Protein AF-A0A936CZ79-F1 (afdb_monomer_lite)

Foldseek 3Di:
DDDPQLVLLVLLLVVLQPDQKAKWKKFKDFLNDTQKIKIWIAGQVQRWIWIWMDGVVDTAAIAICSVQAGPDGDDDDDLVPQQDNDDGNLSNQCSRSVHPQAPSCASVCSNNPPPGDGHHLSPQDDKDFLDWAAAPNAIWTWIQSDVVQVRKIWTAGPPNSHTFKIAHAPDPPDDDDSDPDPHDDPVNSNVRGMMMGIDGDD

pLDDT: mean 75.37, std 16.27, range [36.34, 94.38]

Structure (mmCIF, N/CA/C/O backbone):
data_AF-A0A936CZ79-F1
#
_entry.id   AF-A0A936CZ79-F1
#
loop_
_atom_site.group_PDB
_atom_site.id
_atom_site.type_symbol
_atom_site.label_atom_id
_atom_site.label_alt_id
_atom_site.label_comp_id
_atom_site.label_asym_id
_atom_site.label_entity_id
_atom_site.label_seq_id
_atom_site.pdbx_PDB_ins_code
_atom_site.Cartn_x
_atom_site.Cartn_y
_atom_site.Cartn_z
_atom_site.occupancy
_atom_site.B_iso_or_equiv
_atom_site.auth_seq_id
_atom_site.auth_comp_id
_atom_site.auth_asym_id
_atom_site.auth_atom_id
_atom_site.pdbx_PDB_model_num
ATOM 1 N N . MET A 1 1 ? 10.733 -23.341 -9.967 1.00 46.25 1 MET A N 1
ATOM 2 C CA . MET A 1 1 ? 11.196 -22.567 -8.793 1.00 46.25 1 MET A CA 1
ATOM 3 C C . MET A 1 1 ? 10.558 -21.190 -8.867 1.00 46.25 1 MET A C 1
ATOM 5 O O . MET A 1 1 ? 10.680 -20.563 -9.909 1.00 46.25 1 MET A O 1
ATOM 9 N N . SER A 1 2 ? 9.844 -20.749 -7.829 1.00 58.78 2 SER A N 1
ATOM 10 C CA . SER A 1 2 ? 9.279 -19.389 -7.780 1.00 58.78 2 SER A CA 1
ATOM 11 C C . SER A 1 2 ? 10.417 -18.354 -7.828 1.00 58.78 2 SER A C 1
ATOM 13 O O . SER A 1 2 ? 11.443 -18.565 -7.170 1.00 58.78 2 SER A O 1
ATOM 15 N N . SER A 1 3 ? 10.305 -17.295 -8.639 1.00 85.38 3 SER A N 1
ATOM 16 C CA . SER A 1 3 ? 11.342 -16.249 -8.701 1.00 85.38 3 SER A CA 1
ATOM 17 C C . SER A 1 3 ? 11.415 -15.500 -7.362 1.00 85.38 3 SER A C 1
ATOM 19 O O . SER A 1 3 ? 10.461 -15.515 -6.585 1.00 85.38 3 SER A O 1
ATOM 21 N N . LEU A 1 4 ? 12.552 -14.866 -7.048 1.00 90.75 4 LEU A N 1
ATOM 22 C CA . LEU A 1 4 ? 12.701 -14.100 -5.800 1.00 90.75 4 LEU A CA 1
ATOM 23 C C . LEU A 1 4 ? 11.586 -13.048 -5.648 1.00 90.75 4 LEU A C 1
ATOM 25 O O . LEU A 1 4 ? 11.002 -12.957 -4.578 1.00 90.75 4 LEU A O 1
ATOM 29 N N . ALA A 1 5 ? 11.206 -12.373 -6.737 1.00 92.75 5 ALA A N 1
ATOM 30 C CA . ALA A 1 5 ? 10.106 -11.407 -6.754 1.00 92.75 5 ALA A CA 1
ATOM 31 C C . ALA A 1 5 ? 8.762 -11.997 -6.283 1.00 92.75 5 ALA A C 1
ATOM 33 O O . ALA A 1 5 ? 8.089 -11.410 -5.439 1.00 92.75 5 ALA A O 1
ATOM 34 N N . HIS A 1 6 ? 8.394 -13.188 -6.768 1.00 93.75 6 HIS A N 1
ATOM 35 C CA . HIS A 1 6 ? 7.172 -13.868 -6.329 1.00 93.75 6 HIS A CA 1
ATOM 36 C C . HIS A 1 6 ? 7.222 -14.249 -4.847 1.00 93.75 6 HIS A C 1
ATOM 38 O O . HIS A 1 6 ? 6.213 -14.130 -4.157 1.00 93.75 6 HIS A O 1
ATOM 44 N N . ARG A 1 7 ? 8.380 -14.711 -4.352 1.00 92.69 7 ARG A N 1
ATOM 45 C CA . ARG A 1 7 ? 8.542 -15.003 -2.920 1.00 92.69 7 ARG A CA 1
ATOM 46 C C . ARG A 1 7 ? 8.341 -13.745 -2.083 1.00 92.69 7 ARG A C 1
ATOM 48 O O . ARG A 1 7 ? 7.529 -13.773 -1.172 1.00 92.69 7 ARG A O 1
ATOM 55 N N . THR A 1 8 ? 8.974 -12.633 -2.453 1.00 92.88 8 THR A N 1
ATOM 56 C CA . THR A 1 8 ? 8.835 -11.373 -1.713 1.00 92.88 8 THR A CA 1
ATOM 57 C C . THR A 1 8 ? 7.380 -10.893 -1.651 1.00 92.88 8 THR A C 1
ATOM 59 O O . THR A 1 8 ? 6.900 -10.526 -0.583 1.00 92.88 8 THR A O 1
ATOM 62 N N . LEU A 1 9 ? 6.645 -10.956 -2.766 1.00 93.50 9 LEU A N 1
ATOM 63 C CA . LEU A 1 9 ? 5.224 -10.588 -2.804 1.00 93.50 9 LEU A CA 1
ATOM 64 C C . LEU A 1 9 ? 4.335 -11.539 -1.982 1.00 93.50 9 LEU A C 1
ATOM 66 O O . LEU A 1 9 ? 3.360 -11.108 -1.362 1.00 93.50 9 LEU A O 1
ATOM 70 N N . HIS A 1 10 ? 4.669 -12.829 -1.958 1.00 92.38 10 HIS A N 1
ATOM 71 C CA . HIS A 1 10 ? 3.978 -13.811 -1.127 1.00 92.38 10 HIS A CA 1
ATOM 72 C C . HIS A 1 10 ? 4.225 -13.565 0.370 1.00 92.38 10 HIS A C 1
ATOM 74 O O . HIS A 1 10 ? 3.280 -13.606 1.160 1.00 92.38 10 HIS A O 1
ATOM 80 N N . ASP A 1 11 ? 5.464 -13.264 0.756 1.00 93.00 11 ASP A N 1
ATOM 81 C CA . ASP A 1 11 ? 5.845 -13.005 2.147 1.00 93.00 11 ASP A CA 1
ATOM 82 C C . ASP A 1 11 ? 5.195 -11.716 2.674 1.00 93.00 11 ASP A C 1
ATOM 84 O O . ASP A 1 11 ? 4.635 -11.714 3.773 1.00 93.00 11 ASP A O 1
ATOM 88 N N . LEU A 1 12 ? 5.139 -10.663 1.844 1.00 92.81 12 LEU A N 1
ATOM 89 C CA . LEU A 1 12 ? 4.356 -9.446 2.101 1.00 92.81 12 LEU A CA 1
ATOM 90 C C . LEU A 1 12 ? 2.900 -9.792 2.445 1.00 92.81 12 LEU A C 1
ATOM 92 O O . LEU A 1 12 ? 2.380 -9.389 3.488 1.00 92.81 12 LEU A O 1
ATOM 96 N N . ARG A 1 13 ? 2.233 -10.574 1.588 1.00 92.19 13 ARG A N 1
ATOM 97 C CA . ARG A 1 13 ? 0.837 -10.983 1.799 1.00 92.19 13 ARG A CA 1
ATOM 98 C C . ARG A 1 13 ? 0.658 -11.760 3.094 1.00 92.19 13 ARG A C 1
ATOM 100 O O . ARG A 1 13 ? -0.256 -11.460 3.860 1.00 92.19 13 ARG A O 1
ATOM 107 N N . ALA A 1 14 ? 1.504 -12.760 3.326 1.00 91.31 14 ALA A N 1
ATOM 108 C CA . ALA A 1 14 ? 1.431 -13.591 4.519 1.00 91.31 14 ALA A CA 1
ATOM 109 C C . ALA A 1 14 ? 1.567 -12.746 5.793 1.00 91.31 14 ALA A C 1
ATOM 111 O O . ALA A 1 14 ? 0.788 -12.923 6.731 1.00 91.31 14 ALA A O 1
ATOM 112 N N . ARG A 1 15 ? 2.489 -11.775 5.797 1.00 91.94 15 ARG A N 1
ATOM 113 C CA . ARG A 1 15 ? 2.693 -10.871 6.929 1.00 91.94 15 ARG A CA 1
ATOM 114 C C . ARG A 1 15 ? 1.452 -10.041 7.229 1.00 91.94 15 ARG A C 1
ATOM 116 O O . ARG A 1 15 ? 0.964 -10.087 8.352 1.00 91.94 15 ARG A O 1
ATOM 123 N N . TYR A 1 16 ? 0.919 -9.323 6.243 1.00 92.00 16 TYR A N 1
ATOM 124 C CA . TYR A 1 16 ? -0.245 -8.454 6.454 1.00 92.00 16 TYR A CA 1
ATOM 125 C C . TYR A 1 16 ? -1.493 -9.237 6.892 1.00 92.00 16 TYR A C 1
ATOM 127 O O . TYR A 1 16 ? -2.242 -8.778 7.759 1.00 92.00 16 TYR A O 1
ATOM 135 N N . LEU A 1 17 ? -1.692 -10.450 6.363 1.00 89.69 17 LEU A N 1
ATOM 136 C CA . LEU A 1 17 ? -2.795 -11.326 6.772 1.00 89.69 17 LEU A CA 1
ATOM 137 C C . LEU A 1 17 ? -2.668 -11.824 8.219 1.00 89.69 17 LEU A C 1
ATOM 139 O O . LEU A 1 17 ? -3.689 -12.078 8.856 1.00 89.69 17 LEU A O 1
ATOM 143 N N . ALA A 1 18 ? -1.447 -11.944 8.744 1.00 91.75 18 ALA A N 1
ATOM 144 C CA . ALA A 1 18 ? -1.192 -12.402 10.108 1.00 91.75 18 ALA A CA 1
ATOM 145 C C . ALA A 1 18 ? -1.325 -11.295 11.172 1.00 91.75 18 ALA A C 1
ATOM 147 O O . ALA A 1 18 ? -1.407 -11.599 12.362 1.00 91.75 18 ALA A O 1
ATOM 148 N N . LEU A 1 19 ? -1.351 -10.019 10.775 1.00 91.62 19 LEU A N 1
ATOM 149 C CA . LEU A 1 19 ? -1.427 -8.896 11.710 1.00 91.62 19 LEU A CA 1
ATOM 150 C C . LEU A 1 19 ? -2.767 -8.857 12.453 1.00 91.62 19 LEU A C 1
ATOM 152 O O . LEU A 1 19 ? -3.827 -8.800 11.828 1.00 91.62 19 LEU A O 1
ATOM 156 N N . ALA A 1 20 ? -2.723 -8.828 13.787 1.00 92.50 20 ALA A N 1
ATOM 157 C CA . ALA A 1 20 ? -3.908 -8.606 14.619 1.00 92.50 20 ALA A CA 1
ATOM 158 C C . ALA A 1 20 ? -4.429 -7.162 14.496 1.00 92.50 20 ALA A C 1
ATOM 160 O O . ALA A 1 20 ? -5.639 -6.932 14.478 1.00 92.50 20 ALA A O 1
ATOM 161 N N . SER A 1 21 ? -3.508 -6.212 14.355 1.00 92.25 21 SER A N 1
ATOM 162 C CA . SER A 1 21 ? -3.763 -4.805 14.078 1.00 92.25 21 SER A CA 1
ATOM 163 C C . SER A 1 21 ? -2.682 -4.249 13.153 1.00 92.25 21 SER A C 1
ATOM 165 O O . SER A 1 21 ? -1.582 -4.799 13.069 1.00 92.25 21 SER A O 1
ATOM 167 N N . TYR A 1 22 ? -2.996 -3.169 12.450 1.00 90.69 22 TYR A N 1
ATOM 168 C CA . TYR A 1 22 ? -2.072 -2.467 11.568 1.00 90.69 22 TYR A CA 1
ATOM 169 C C . TYR A 1 22 ? -2.250 -0.969 11.728 1.00 90.69 22 TYR A C 1
ATOM 171 O O . TYR A 1 22 ? -3.370 -0.498 11.912 1.00 90.69 22 TYR A O 1
ATOM 179 N N . GLU A 1 23 ? -1.147 -0.246 11.621 1.00 90.44 23 GLU A N 1
ATOM 180 C CA . GLU A 1 23 ? -1.151 1.201 11.578 1.00 90.44 23 GLU A CA 1
ATOM 181 C C . GLU A 1 23 ? -0.023 1.692 10.669 1.00 90.44 23 GLU A C 1
ATOM 183 O O . GLU A 1 23 ? 1.124 1.259 10.813 1.00 90.44 23 GLU A O 1
ATOM 188 N N . ASP A 1 24 ? -0.344 2.589 9.740 1.00 87.62 24 ASP A N 1
ATOM 189 C CA . ASP A 1 24 ? 0.643 3.313 8.946 1.00 87.62 24 ASP A CA 1
ATOM 190 C C . ASP A 1 24 ? 0.282 4.780 8.775 1.00 87.62 24 ASP A C 1
ATOM 192 O O . ASP A 1 24 ? -0.877 5.185 8.860 1.00 87.62 24 ASP A O 1
ATOM 196 N N . VAL A 1 25 ? 1.310 5.575 8.505 1.00 88.56 25 VAL A N 1
ATOM 197 C CA . VAL A 1 25 ? 1.143 6.867 7.852 1.00 88.56 25 VAL A CA 1
ATOM 198 C C . VAL A 1 25 ? 1.758 6.778 6.469 1.00 88.56 25 VAL A C 1
ATOM 200 O O . VAL A 1 25 ? 2.753 6.081 6.252 1.00 88.56 25 VAL A O 1
ATOM 203 N N . GLY A 1 26 ? 1.191 7.505 5.523 1.00 87.62 26 GLY A N 1
ATOM 204 C CA . GLY A 1 26 ? 1.754 7.577 4.194 1.00 87.62 26 GLY A CA 1
ATOM 205 C C . GLY A 1 26 ? 1.559 8.922 3.538 1.00 87.62 26 GLY A C 1
ATOM 206 O O . GLY A 1 26 ? 0.780 9.762 3.984 1.00 87.62 26 GLY A O 1
ATOM 207 N N . THR A 1 27 ? 2.315 9.136 2.471 1.00 88.12 27 THR A N 1
ATOM 208 C CA . THR A 1 27 ? 2.214 10.338 1.650 1.00 88.12 27 THR A CA 1
ATOM 209 C C . THR A 1 27 ? 2.169 9.969 0.180 1.00 88.12 27 THR A C 1
ATOM 211 O O . THR A 1 27 ? 2.815 9.020 -0.269 1.00 88.12 27 THR A O 1
ATOM 214 N N . VAL A 1 28 ? 1.380 10.721 -0.578 1.00 85.50 28 VAL A N 1
ATOM 215 C CA . VAL A 1 28 ? 1.341 10.669 -2.033 1.00 85.50 28 VAL A CA 1
ATOM 216 C C . VAL A 1 28 ? 2.180 11.824 -2.552 1.00 85.50 28 VAL A C 1
ATOM 218 O O . VAL A 1 28 ? 1.937 12.989 -2.231 1.00 85.50 28 VAL A O 1
ATOM 221 N N . VAL A 1 29 ? 3.180 11.486 -3.355 1.00 85.00 29 VAL A N 1
ATOM 222 C CA . VAL A 1 29 ? 4.117 12.431 -3.954 1.00 85.00 29 VAL A CA 1
ATOM 223 C C . VAL A 1 29 ? 3.984 12.366 -5.468 1.00 85.00 29 VAL A C 1
ATOM 225 O O . VAL A 1 29 ? 4.075 11.290 -6.059 1.00 85.00 29 VAL A O 1
ATOM 228 N N . HIS A 1 30 ? 3.813 13.519 -6.102 1.00 81.88 30 HIS A N 1
ATOM 229 C CA . HIS A 1 30 ? 3.787 13.669 -7.551 1.00 81.88 30 HIS A CA 1
ATOM 230 C C . HIS A 1 30 ? 4.823 14.715 -7.964 1.00 81.88 30 HIS A C 1
ATOM 232 O O . HIS A 1 30 ? 4.855 15.811 -7.408 1.00 81.88 30 HIS A O 1
ATOM 238 N N . GLU A 1 31 ? 5.724 14.350 -8.881 1.00 76.94 31 GLU A N 1
ATOM 239 C CA . GLU A 1 31 ? 6.817 15.225 -9.342 1.00 76.94 31 GLU A CA 1
ATOM 240 C C . GLU A 1 31 ? 7.658 15.807 -8.186 1.00 76.94 31 GLU A C 1
ATOM 242 O O . GLU A 1 31 ? 8.064 16.970 -8.179 1.00 76.94 31 GLU A O 1
ATOM 247 N N . GLY A 1 32 ? 7.887 14.992 -7.153 1.00 77.19 32 GLY A N 1
ATOM 248 C CA . GLY A 1 32 ? 8.640 15.384 -5.959 1.00 77.19 32 GLY A CA 1
ATOM 249 C C . GLY A 1 32 ? 7.878 16.268 -4.965 1.00 77.19 32 GLY A C 1
ATOM 250 O O . GLY A 1 32 ? 8.432 16.584 -3.913 1.00 77.19 32 GLY A O 1
ATOM 251 N N . LYS A 1 33 ? 6.621 16.632 -5.242 1.00 82.06 33 LYS A N 1
ATOM 252 C CA . LYS A 1 33 ? 5.760 17.399 -4.333 1.00 82.06 33 LYS A CA 1
ATOM 253 C C . LYS A 1 33 ? 4.758 16.492 -3.640 1.00 82.06 33 LYS A C 1
ATOM 255 O O . LYS A 1 33 ? 4.094 15.688 -4.287 1.00 82.06 33 LYS A O 1
ATOM 260 N N . GLU A 1 34 ? 4.642 16.632 -2.327 1.00 86.19 34 GLU A N 1
ATOM 261 C CA . GLU A 1 34 ? 3.565 15.995 -1.577 1.00 86.19 34 GLU A CA 1
ATOM 262 C C . GLU A 1 34 ? 2.230 16.651 -1.934 1.00 86.19 34 GLU A C 1
ATOM 264 O O . GLU A 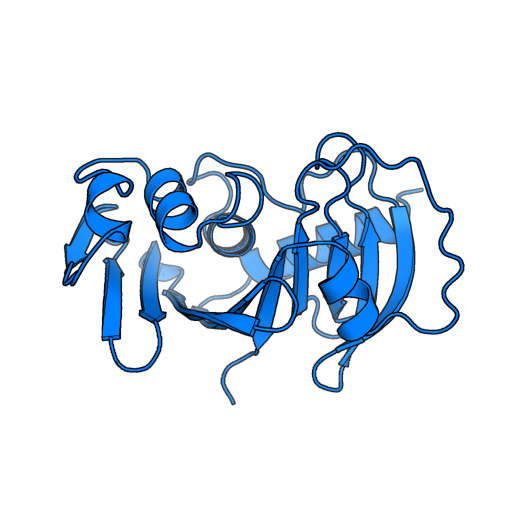1 34 ? 2.113 17.876 -1.915 1.00 86.19 34 GLU A O 1
ATOM 269 N N . ILE A 1 35 ? 1.245 15.823 -2.278 1.00 83.06 35 ILE A N 1
ATOM 270 C CA . ILE A 1 35 ? -0.112 16.263 -2.626 1.00 83.06 35 ILE A CA 1
ATOM 271 C C . ILE A 1 35 ? -1.163 15.732 -1.647 1.00 83.06 35 ILE A C 1
ATOM 273 O O . ILE A 1 35 ? -2.276 16.243 -1.606 1.00 83.06 35 ILE A O 1
ATOM 277 N N . LEU A 1 36 ? -0.821 14.707 -0.862 1.00 83.62 36 LEU A N 1
ATOM 278 C CA . LEU A 1 36 ? -1.719 14.096 0.110 1.00 83.62 36 LEU A CA 1
ATOM 279 C C . LEU A 1 36 ? -0.909 13.392 1.196 1.00 83.62 36 LEU A C 1
ATOM 281 O O 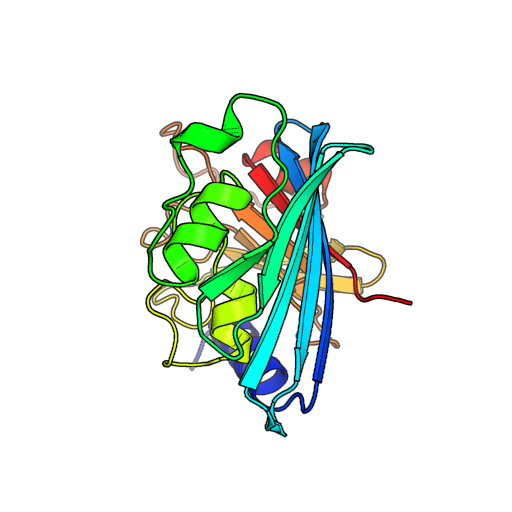. LEU A 1 36 ? 0.003 12.629 0.879 1.00 83.62 36 LEU A O 1
ATOM 285 N N . SER A 1 37 ? -1.291 13.561 2.453 1.00 87.38 37 SER A N 1
ATOM 286 C CA . SER A 1 37 ? -0.873 12.689 3.552 1.00 87.38 37 SER A CA 1
ATOM 287 C C . SER A 1 37 ? -2.065 11.844 3.991 1.00 87.38 37 SER A C 1
ATOM 289 O O . SER A 1 37 ? -3.204 12.307 3.964 1.00 87.38 37 SER A O 1
ATOM 291 N N . PHE A 1 38 ? -1.834 10.609 4.414 1.00 85.94 38 PHE A N 1
ATOM 292 C CA . PHE A 1 38 ? -2.879 9.749 4.947 1.00 85.94 38 PHE A CA 1
ATOM 293 C C . PHE A 1 38 ? -2.396 8.927 6.134 1.00 85.94 38 PHE A C 1
ATOM 295 O O . PHE A 1 38 ? -1.200 8.791 6.393 1.00 85.94 38 PHE A O 1
ATOM 302 N N . HIS A 1 39 ? -3.359 8.382 6.856 1.00 87.00 39 HIS A N 1
ATOM 303 C CA . HIS A 1 39 ? -3.172 7.501 7.991 1.00 87.00 39 HIS A CA 1
ATOM 304 C C . HIS A 1 39 ? -4.169 6.356 7.879 1.00 87.00 39 HIS A C 1
ATOM 306 O O . HIS A 1 39 ? -5.350 6.584 7.610 1.00 87.00 39 HIS A O 1
ATOM 312 N N . THR A 1 40 ? -3.674 5.135 8.051 1.00 85.69 40 THR A N 1
ATOM 313 C CA . THR A 1 40 ? -4.473 3.914 7.988 1.00 85.69 40 THR A CA 1
ATOM 314 C C . THR A 1 40 ? -4.362 3.186 9.314 1.00 85.69 40 THR A C 1
ATOM 316 O O . THR A 1 40 ? -3.259 2.869 9.747 1.00 85.69 40 THR A O 1
ATOM 319 N N . GLU A 1 41 ? -5.488 2.822 9.915 1.00 88.56 41 GLU A N 1
ATOM 320 C CA . GLU A 1 41 ? -5.537 1.903 11.053 1.00 88.56 41 GLU A CA 1
ATOM 321 C C . GLU A 1 41 ? -6.415 0.711 10.710 1.00 88.56 41 GLU A C 1
ATOM 323 O O . GLU A 1 41 ? -7.467 0.859 10.097 1.00 88.56 41 GLU A O 1
ATOM 328 N N . PHE A 1 42 ? -6.038 -0.483 11.147 1.00 87.38 42 PHE A N 1
ATOM 329 C CA . PHE A 1 42 ? -6.864 -1.669 10.996 1.00 87.38 42 PHE A CA 1
ATOM 330 C C . PHE A 1 42 ? -6.829 -2.543 12.239 1.00 87.38 42 PHE A C 1
ATOM 332 O O . PHE A 1 42 ? -5.787 -2.735 12.864 1.00 87.38 42 PHE A O 1
ATOM 339 N N . HIS A 1 43 ? -7.978 -3.129 12.563 1.00 89.62 43 HIS A N 1
ATOM 340 C CA . HIS A 1 43 ? -8.141 -4.039 13.683 1.00 89.62 43 HIS A CA 1
ATOM 341 C C . HIS A 1 43 ? -8.868 -5.312 13.233 1.00 89.62 43 HIS A C 1
ATOM 343 O O . HIS A 1 43 ? -10.054 -5.287 12.894 1.00 89.62 43 HIS A O 1
ATOM 349 N N . ARG A 1 44 ? -8.159 -6.450 13.227 1.00 88.06 44 ARG A N 1
ATOM 350 C CA . ARG A 1 44 ? -8.615 -7.690 12.575 1.00 88.06 44 ARG A CA 1
ATOM 351 C C . ARG A 1 44 ? -9.814 -8.328 13.259 1.00 88.06 44 ARG A C 1
ATOM 353 O O . ARG A 1 44 ? -10.713 -8.798 12.570 1.00 88.06 44 ARG A O 1
ATOM 360 N N . ALA A 1 45 ? -9.841 -8.324 14.591 1.00 88.44 45 ALA A N 1
ATOM 361 C CA . ALA A 1 45 ? -10.920 -8.940 15.366 1.00 88.44 45 ALA A CA 1
ATOM 362 C C . ALA A 1 45 ? -12.292 -8.307 15.078 1.00 88.44 45 ALA A C 1
ATOM 364 O O . ALA A 1 45 ? -13.298 -9.007 15.066 1.00 88.44 45 ALA A O 1
ATOM 365 N N . SER A 1 46 ? -12.319 -6.997 14.820 1.00 84.25 46 SER A N 1
ATOM 366 C CA . SER A 1 46 ? -13.531 -6.235 14.504 1.00 84.25 46 SER A CA 1
ATOM 367 C C . SER A 1 46 ? -13.696 -5.948 13.012 1.00 84.25 46 SER A C 1
ATOM 369 O O . SER A 1 46 ? -14.678 -5.321 12.638 1.00 84.25 46 SER A O 1
ATOM 371 N N . GLN A 1 47 ? -12.737 -6.359 12.172 1.00 80.06 47 GLN A N 1
ATOM 372 C CA . GLN A 1 47 ? -12.667 -6.009 10.746 1.00 80.06 47 GLN A CA 1
ATOM 373 C C . GLN A 1 47 ? -12.866 -4.505 10.486 1.00 80.06 47 GLN A C 1
ATOM 375 O O . GLN A 1 47 ? -13.499 -4.102 9.512 1.00 80.06 47 GLN A O 1
ATOM 380 N N . ARG A 1 48 ? -12.321 -3.667 11.375 1.00 80.62 48 ARG A N 1
ATOM 381 C CA . ARG A 1 48 ? -12.448 -2.211 11.290 1.00 80.62 48 ARG A CA 1
ATOM 382 C C . ARG A 1 48 ? -11.204 -1.610 10.646 1.00 80.62 48 ARG A C 1
ATOM 384 O O . ARG A 1 48 ? -10.108 -1.879 11.127 1.00 80.62 48 ARG A O 1
ATOM 391 N N . LEU A 1 49 ? -11.388 -0.807 9.605 1.00 79.81 49 LEU A N 1
ATOM 392 C CA . LEU A 1 49 ? -10.411 0.043 8.931 1.00 79.81 49 LEU A CA 1
ATOM 393 C C . LEU A 1 49 ? -10.783 1.490 9.217 1.00 79.81 49 LEU A C 1
ATOM 395 O O . LEU A 1 49 ? -11.905 1.890 8.911 1.00 79.81 49 LEU A O 1
ATOM 399 N N . THR A 1 50 ? -9.836 2.257 9.725 1.00 80.31 50 THR A N 1
ATOM 400 C CA . THR A 1 50 ? -9.899 3.712 9.730 1.00 80.31 50 THR A CA 1
ATOM 401 C C . THR A 1 50 ? -8.966 4.221 8.641 1.00 80.31 50 THR A C 1
ATOM 403 O O . THR A 1 50 ? -7.831 3.752 8.542 1.00 80.31 50 THR A O 1
ATOM 406 N N . PHE A 1 51 ? -9.421 5.166 7.825 1.00 81.25 51 PHE A N 1
ATOM 407 C CA . PHE A 1 51 ? -8.557 5.873 6.882 1.00 81.25 51 PHE A CA 1
ATOM 408 C C . PHE A 1 51 ? -8.818 7.372 6.959 1.00 81.25 51 PHE A C 1
ATOM 410 O O . PHE A 1 51 ? -9.945 7.811 6.725 1.00 81.25 51 PHE A O 1
ATOM 417 N N . SER A 1 52 ? -7.773 8.139 7.248 1.00 79.44 52 SER A N 1
ATOM 418 C CA . SER A 1 52 ? -7.822 9.598 7.321 1.00 79.44 52 SER A CA 1
ATOM 419 C C . SER A 1 52 ? -6.865 10.196 6.301 1.00 79.44 52 SER A C 1
ATOM 421 O O . SER A 1 52 ? -5.698 9.822 6.267 1.00 79.44 52 SER A O 1
ATOM 423 N N . ALA A 1 53 ? -7.332 11.142 5.487 1.00 81.38 53 ALA A N 1
ATOM 424 C CA . ALA A 1 53 ? -6.525 11.798 4.455 1.00 81.38 53 ALA A CA 1
ATOM 425 C C . ALA A 1 53 ? -6.527 13.321 4.611 1.00 81.38 53 ALA A C 1
ATOM 427 O O . ALA A 1 53 ? -7.550 13.921 4.946 1.00 81.38 53 ALA A O 1
ATOM 428 N N . ARG A 1 54 ? -5.380 13.953 4.355 1.00 79.94 54 ARG A N 1
ATOM 429 C CA . ARG A 1 54 ? -5.126 15.380 4.571 1.00 79.94 54 ARG A CA 1
ATOM 430 C C . ARG A 1 54 ? -4.369 16.000 3.399 1.00 79.94 54 ARG A C 1
ATOM 432 O O . ARG A 1 54 ? -3.446 15.397 2.864 1.00 79.94 54 ARG A O 1
ATOM 439 N N . GLU A 1 55 ? -4.725 17.234 3.059 1.00 79.12 55 GLU A N 1
ATOM 440 C CA . GLU A 1 55 ? -3.983 18.098 2.136 1.00 79.12 55 GLU A CA 1
ATOM 441 C C . GLU A 1 55 ? -3.497 19.323 2.926 1.00 79.12 55 GLU A C 1
ATOM 443 O O . GLU A 1 55 ? -4.274 20.219 3.278 1.00 79.12 55 GLU A O 1
ATOM 448 N N . GLY A 1 56 ? -2.214 19.323 3.299 1.00 76.94 56 GLY A N 1
ATOM 449 C CA . GLY A 1 56 ? -1.681 20.272 4.278 1.00 76.94 56 GLY A CA 1
ATOM 450 C C . GLY A 1 56 ? -2.440 20.193 5.611 1.00 76.94 56 GLY A C 1
ATOM 451 O O . GLY A 1 56 ? -2.612 19.120 6.195 1.00 76.94 56 GLY A O 1
ATOM 452 N N . ASP A 1 57 ? -2.947 21.331 6.089 1.00 72.62 57 ASP A N 1
ATOM 453 C CA . ASP A 1 57 ? -3.711 21.392 7.344 1.00 72.62 57 ASP A CA 1
ATOM 454 C C . ASP A 1 57 ? -5.187 20.988 7.200 1.00 72.62 57 ASP A C 1
ATOM 456 O O . ASP A 1 57 ? -5.919 20.912 8.195 1.00 72.62 57 ASP A O 1
ATOM 460 N N . ARG A 1 58 ? -5.649 20.711 5.977 1.00 67.69 58 ARG A N 1
ATOM 461 C CA . ARG A 1 58 ? -7.056 20.427 5.690 1.00 67.69 58 ARG A CA 1
ATOM 462 C C . ARG A 1 58 ? -7.316 18.928 5.754 1.00 6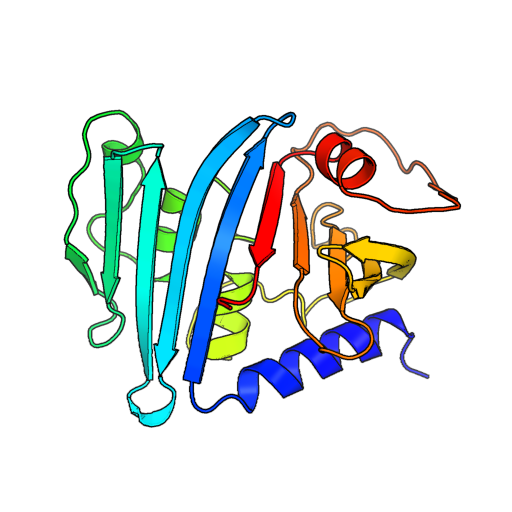7.69 58 ARG A C 1
ATOM 464 O O . ARG A 1 58 ? -6.683 18.157 5.042 1.00 67.69 58 ARG A O 1
ATOM 471 N N . MET A 1 59 ? -8.270 18.521 6.592 1.00 67.81 59 MET A N 1
ATOM 472 C CA . MET A 1 59 ? -8.817 17.163 6.539 1.00 67.81 59 MET A CA 1
ATOM 473 C C . MET A 1 59 ? -9.649 17.020 5.265 1.00 67.81 59 MET A C 1
ATOM 475 O O . MET A 1 59 ? -10.470 17.890 4.994 1.00 67.81 59 MET A O 1
ATOM 479 N N . VAL A 1 60 ? -9.428 15.947 4.509 1.00 66.25 60 VAL A N 1
ATOM 480 C CA . VAL A 1 60 ? -10.137 15.639 3.259 1.00 66.25 60 VAL A CA 1
ATOM 481 C C . VAL A 1 60 ? -11.202 14.567 3.500 1.00 66.25 60 VAL A C 1
ATOM 483 O O . VAL A 1 60 ? -12.312 14.664 2.973 1.00 66.25 60 VAL A O 1
ATOM 486 N N . CYS A 1 61 ? -10.894 13.546 4.305 1.00 67.94 61 CYS A N 1
ATOM 487 C CA . CYS A 1 61 ? -11.802 12.427 4.557 1.00 67.94 61 CYS A CA 1
ATOM 488 C C . CYS A 1 61 ? -11.428 11.659 5.825 1.00 67.94 61 CYS A C 1
ATOM 490 O O . CYS A 1 61 ? -10.239 11.468 6.066 1.00 67.94 61 CYS A O 1
ATOM 492 N N . ASP A 1 62 ? -12.444 11.149 6.531 1.00 67.50 62 ASP A N 1
ATOM 493 C CA . ASP A 1 62 ? -12.340 10.044 7.484 1.00 67.50 62 ASP A CA 1
ATOM 494 C C . ASP A 1 62 ? -13.298 8.915 7.056 1.00 67.50 62 ASP A C 1
ATOM 496 O O . ASP A 1 62 ? -14.490 9.135 6.809 1.00 67.50 62 ASP A O 1
ATOM 500 N N . LEU A 1 63 ? -12.778 7.696 6.963 1.00 68.81 63 LEU A N 1
ATOM 501 C CA . LEU A 1 63 ? -13.536 6.495 6.624 1.00 68.81 63 LEU A CA 1
ATOM 502 C C . LEU A 1 63 ? -13.468 5.489 7.772 1.00 68.81 63 LEU A C 1
ATOM 504 O O . LEU A 1 63 ? -12.384 5.263 8.301 1.00 68.81 63 LEU A O 1
ATOM 508 N N . ASP A 1 64 ? -14.598 4.853 8.101 1.00 67.88 64 ASP A N 1
ATOM 509 C CA . ASP A 1 64 ? -14.673 3.731 9.046 1.00 67.88 64 ASP A CA 1
ATOM 510 C C . ASP A 1 64 ? -15.376 2.534 8.381 1.00 67.88 64 ASP A C 1
ATOM 512 O O . ASP A 1 64 ? -16.525 2.623 7.941 1.00 67.88 64 ASP A O 1
ATOM 516 N N . SER A 1 65 ? -14.686 1.397 8.282 1.00 63.88 65 SER A N 1
ATOM 517 C CA . SER A 1 65 ? -15.219 0.208 7.610 1.00 63.88 65 SER A CA 1
ATOM 518 C C . SER A 1 65 ? -16.167 -0.645 8.444 1.00 63.88 65 SER A C 1
ATOM 520 O O . SER A 1 65 ? -16.644 -1.640 7.901 1.00 63.88 65 SER A O 1
ATOM 522 N N . ALA A 1 66 ? -16.457 -0.314 9.710 1.00 62.50 66 ALA A N 1
ATOM 523 C CA . ALA A 1 66 ? -17.416 -1.084 10.514 1.00 62.50 66 ALA A CA 1
ATOM 524 C C . ALA A 1 66 ? -18.785 -1.227 9.815 1.00 62.50 66 ALA A C 1
ATOM 526 O O . ALA A 1 66 ? -19.434 -2.258 9.958 1.00 62.50 66 ALA A O 1
ATOM 527 N N . ASP A 1 67 ? -19.148 -0.246 8.980 1.00 54.47 67 ASP A N 1
ATOM 528 C CA . ASP A 1 67 ? -20.347 -0.266 8.137 1.00 54.47 67 ASP A CA 1
ATOM 529 C C . ASP A 1 67 ? -20.044 -0.259 6.624 1.00 54.47 67 ASP A C 1
ATOM 531 O O . ASP A 1 67 ? -20.967 -0.125 5.822 1.00 54.47 67 ASP A O 1
ATOM 535 N N . LEU A 1 68 ? -18.768 -0.363 6.211 1.00 53.34 68 LEU A N 1
ATOM 536 C CA . LEU A 1 68 ? -18.309 -0.094 4.831 1.00 53.34 68 LEU A CA 1
ATOM 537 C C . LEU A 1 68 ? -18.859 1.238 4.271 1.00 53.34 68 LEU A C 1
ATOM 539 O O . LEU A 1 68 ? -19.123 1.362 3.077 1.00 53.34 68 LEU A O 1
ATOM 543 N N . ARG A 1 69 ? -19.061 2.234 5.142 1.00 52.59 69 ARG A N 1
ATOM 544 C CA . ARG A 1 69 ? -19.665 3.532 4.820 1.00 52.59 69 ARG A CA 1
ATOM 545 C C . ARG A 1 69 ? -18.710 4.659 5.187 1.00 52.59 69 ARG A C 1
ATOM 547 O O . ARG A 1 69 ? -18.022 4.607 6.200 1.00 52.59 69 ARG A O 1
ATOM 554 N N . VAL A 1 70 ? -18.690 5.709 4.376 1.00 54.00 70 VAL A N 1
ATOM 555 C CA . VAL A 1 70 ? -17.945 6.938 4.676 1.00 54.00 70 VAL A CA 1
ATOM 556 C C . VAL A 1 70 ? -18.622 7.635 5.863 1.00 54.00 70 VAL A C 1
ATOM 558 O O . VAL A 1 70 ? -19.769 8.060 5.752 1.00 54.00 70 VAL A O 1
ATOM 561 N N . THR A 1 71 ? -17.951 7.727 7.017 1.00 51.00 71 THR A N 1
ATOM 562 C CA . THR A 1 71 ? -18.567 8.210 8.270 1.00 51.00 71 THR A CA 1
ATOM 563 C C . THR A 1 71 ? -18.404 9.710 8.500 1.00 51.00 71 THR A C 1
ATOM 565 O O . THR A 1 71 ? -19.242 10.309 9.179 1.00 51.00 71 THR A O 1
ATOM 568 N N . ARG A 1 72 ? -17.378 10.360 7.926 1.00 47.44 72 ARG A N 1
ATOM 569 C CA . ARG A 1 72 ? -17.223 11.819 8.014 1.00 47.44 72 ARG A CA 1
ATOM 570 C C . ARG A 1 72 ? -16.443 12.400 6.834 1.00 47.44 72 ARG A C 1
ATOM 572 O O . ARG A 1 72 ? -15.307 12.032 6.556 1.00 47.44 72 ARG A O 1
ATOM 579 N N . ARG A 1 73 ? -17.046 13.394 6.178 1.00 53.25 73 ARG A N 1
ATOM 580 C CA . ARG A 1 73 ? -16.466 14.128 5.049 1.00 53.25 73 ARG A CA 1
ATOM 581 C C . ARG A 1 73 ? -16.466 15.620 5.358 1.00 53.25 73 ARG A C 1
ATOM 583 O O . ARG A 1 73 ? -17.511 16.189 5.662 1.00 53.25 73 ARG A O 1
ATOM 590 N N . GLN A 1 74 ? -15.312 16.266 5.259 1.00 44.88 74 GLN A N 1
ATOM 591 C CA . GLN A 1 74 ? -15.236 17.721 5.207 1.00 44.88 74 GLN A CA 1
ATOM 592 C C . GLN A 1 74 ? -14.305 18.060 4.053 1.00 44.88 74 GLN A C 1
ATOM 594 O O . GLN A 1 74 ? -13.135 17.723 4.092 1.00 44.88 74 GLN A O 1
ATOM 599 N N . VAL A 1 75 ? -14.844 18.651 2.989 1.00 46.41 75 VAL A N 1
ATOM 600 C CA . VAL A 1 75 ? -14.061 18.989 1.797 1.00 46.41 75 VAL A CA 1
ATOM 601 C C . VAL A 1 75 ? -14.276 20.463 1.506 1.00 46.41 75 VAL A C 1
ATOM 603 O O . VAL A 1 75 ? -15.410 20.895 1.305 1.00 46.41 75 VAL A O 1
ATOM 606 N N . ALA A 1 76 ? -13.191 21.226 1.476 1.00 36.34 76 ALA A N 1
ATOM 607 C CA . ALA A 1 76 ? -13.161 22.506 0.789 1.00 36.34 76 ALA A CA 1
ATOM 608 C C . ALA A 1 76 ? -12.503 22.266 -0.581 1.00 36.34 76 ALA A C 1
ATOM 610 O O . ALA A 1 76 ? -11.331 21.910 -0.629 1.00 36.34 76 ALA A O 1
ATOM 611 N N . ASP A 1 77 ? -13.280 22.447 -1.654 1.00 45.59 77 ASP A N 1
ATOM 612 C CA . ASP A 1 77 ? -12.916 22.367 -3.084 1.00 45.59 77 ASP A CA 1
ATOM 613 C C . ASP A 1 77 ? -12.660 20.988 -3.751 1.00 45.59 77 ASP A C 1
ATOM 615 O O . ASP A 1 77 ? -12.585 19.939 -3.119 1.00 45.59 77 ASP A O 1
ATOM 619 N N . ALA A 1 78 ? -12.656 21.043 -5.097 1.00 44.06 78 ALA A N 1
ATOM 620 C CA . ALA A 1 78 ? -12.383 20.083 -6.191 1.00 44.06 78 ALA A CA 1
ATOM 621 C C . ALA A 1 78 ? -12.507 18.556 -5.969 1.00 44.06 78 ALA A C 1
ATOM 623 O O . ALA A 1 78 ? -13.198 17.901 -6.754 1.00 44.06 78 ALA A O 1
ATOM 624 N N . LEU A 1 79 ? -11.905 17.982 -4.922 1.00 45.66 79 LEU A N 1
ATOM 625 C CA . LEU A 1 79 ? -12.006 16.558 -4.544 1.00 45.66 79 LEU A CA 1
ATOM 626 C C . LEU A 1 79 ? -13.452 16.126 -4.228 1.00 45.66 79 LEU A C 1
ATOM 628 O O . LEU A 1 79 ? -13.767 14.940 -4.131 1.00 45.66 79 LEU A O 1
ATOM 632 N N . THR A 1 80 ? -14.366 17.088 -4.076 1.00 44.56 80 THR A N 1
ATOM 633 C CA . THR A 1 80 ? -15.761 16.847 -3.701 1.00 44.56 80 THR A CA 1
ATOM 634 C C . THR A 1 80 ? -16.578 16.115 -4.770 1.00 44.56 80 THR A C 1
ATOM 636 O O . THR A 1 80 ? -17.497 15.374 -4.436 1.00 44.56 80 THR A O 1
ATOM 639 N N . ARG A 1 81 ? -16.274 16.303 -6.059 1.00 47.06 81 ARG A N 1
ATOM 640 C CA . ARG A 1 81 ? -17.134 15.798 -7.150 1.00 47.06 81 ARG A CA 1
ATOM 641 C C . ARG A 1 81 ? -16.796 14.383 -7.616 1.00 47.06 81 ARG A C 1
ATOM 643 O O . ARG A 1 81 ? -17.575 13.802 -8.362 1.00 47.06 81 ARG A O 1
ATOM 650 N N . SER A 1 82 ? -15.638 13.861 -7.224 1.00 51.62 82 SER A N 1
ATOM 651 C CA . SER A 1 82 ? -15.096 12.591 -7.720 1.00 51.62 82 SER A CA 1
ATOM 652 C C . SER A 1 82 ? -15.195 11.440 -6.723 1.00 51.62 82 SER A C 1
ATOM 654 O O . SER A 1 82 ? -15.089 10.291 -7.142 1.00 51.62 82 SER A O 1
ATOM 656 N N . VAL A 1 83 ? -15.396 11.722 -5.432 1.00 55.47 83 VAL A N 1
ATOM 657 C CA . VAL A 1 83 ? -15.607 10.679 -4.418 1.00 55.47 83 VAL A CA 1
ATOM 658 C C . VAL A 1 83 ? -17.106 10.370 -4.348 1.00 55.47 83 VAL A C 1
ATOM 660 O O . VAL A 1 83 ? -17.871 11.282 -4.013 1.00 55.47 83 VAL A O 1
ATOM 663 N N . PRO A 1 84 ? -17.530 9.136 -4.674 1.00 56.53 84 PRO A N 1
ATOM 664 C CA . PRO A 1 84 ? -18.927 8.727 -4.579 1.00 56.53 84 PRO A CA 1
ATOM 665 C C . PRO A 1 84 ? -19.444 8.865 -3.142 1.00 56.53 84 PRO A C 1
ATOM 667 O O . PRO A 1 84 ? -18.721 8.533 -2.203 1.00 56.53 84 PRO A O 1
ATOM 670 N N . ASP A 1 85 ? -20.685 9.332 -2.976 1.00 54.31 85 ASP A N 1
ATOM 671 C CA . ASP A 1 85 ? -21.352 9.347 -1.663 1.00 54.31 85 ASP A CA 1
ATOM 672 C C . ASP A 1 85 ? -21.643 7.913 -1.179 1.00 54.31 85 ASP A C 1
ATOM 674 O O . ASP A 1 85 ? -21.520 7.619 0.009 1.00 54.31 85 ASP A O 1
ATOM 678 N N . ASP A 1 86 ? -21.904 7.016 -2.137 1.00 52.94 86 ASP A N 1
ATOM 679 C CA . ASP A 1 86 ? -22.093 5.581 -1.955 1.00 52.94 86 ASP A CA 1
ATOM 680 C C . ASP A 1 86 ? -21.148 4.824 -2.903 1.00 52.94 86 ASP A C 1
ATOM 682 O O . ASP A 1 86 ? -21.053 5.149 -4.090 1.00 52.94 86 ASP A O 1
ATOM 686 N N . GLY A 1 87 ? -20.454 3.797 -2.414 1.00 57.69 87 GLY A N 1
ATOM 687 C CA . GLY A 1 87 ? -19.555 2.988 -3.236 1.00 57.69 87 GLY A CA 1
ATOM 688 C C . GLY A 1 87 ? -18.826 1.923 -2.428 1.00 57.69 87 GLY A C 1
ATOM 689 O O . GLY A 1 87 ? -18.782 1.981 -1.200 1.00 57.69 87 GLY A O 1
ATOM 690 N N . GLU A 1 88 ? -18.257 0.939 -3.119 1.00 65.25 88 GLU A N 1
ATOM 691 C CA . GLU A 1 88 ? -17.348 -0.014 -2.488 1.00 65.25 88 GLU A CA 1
ATOM 692 C C . GLU A 1 88 ? -16.114 0.745 -1.941 1.00 65.25 88 GLU A C 1
ATOM 694 O O . GLU A 1 88 ? -15.676 1.759 -2.495 1.00 65.25 88 GLU A O 1
ATOM 699 N N . LEU A 1 89 ? -15.589 0.304 -0.791 1.00 67.31 89 LEU A N 1
ATOM 700 C CA . LEU A 1 89 ? -14.484 0.952 -0.063 1.00 67.31 89 LEU A CA 1
ATOM 701 C C . LEU A 1 89 ? -13.259 1.224 -0.962 1.00 67.31 89 LEU A C 1
ATOM 703 O O . LEU A 1 89 ? -12.561 2.226 -0.815 1.00 67.31 89 LEU A O 1
ATOM 707 N N . ASP A 1 90 ? -13.018 0.353 -1.930 1.00 64.31 90 ASP A N 1
ATOM 708 C CA . ASP A 1 90 ? -11.979 0.501 -2.939 1.00 64.31 90 ASP A CA 1
ATOM 709 C C . ASP A 1 90 ? -12.194 1.758 -3.814 1.00 64.31 90 ASP A C 1
ATOM 711 O O . ASP A 1 90 ? -11.285 2.581 -3.958 1.00 64.31 90 ASP A O 1
ATOM 715 N N . MET A 1 91 ? -13.397 2.002 -4.332 1.00 66.94 91 MET A N 1
ATOM 716 C CA . MET A 1 91 ? -13.698 3.186 -5.145 1.00 66.94 91 MET A CA 1
ATOM 717 C C . MET A 1 91 ? -13.418 4.489 -4.397 1.00 66.94 91 MET A C 1
ATOM 719 O O . MET A 1 91 ? -12.845 5.422 -4.964 1.00 66.94 91 MET A O 1
ATOM 723 N N . VAL A 1 92 ? -13.789 4.532 -3.117 1.00 69.38 92 VAL A N 1
ATOM 724 C CA . VAL A 1 92 ? -13.573 5.698 -2.257 1.00 69.38 92 VAL A CA 1
ATOM 725 C C . VAL A 1 92 ? -12.080 5.946 -2.057 1.00 69.38 92 VAL A C 1
ATOM 727 O O . VAL A 1 92 ? -11.611 7.060 -2.277 1.00 69.38 92 VAL A O 1
ATOM 730 N N . LEU A 1 93 ? -11.308 4.909 -1.724 1.00 71.25 93 LEU A N 1
ATOM 731 C CA . LEU A 1 93 ? -9.861 5.027 -1.533 1.00 71.25 93 LEU A CA 1
ATOM 732 C C . LEU A 1 93 ? -9.140 5.486 -2.807 1.00 71.25 93 LEU A C 1
ATOM 734 O O . LEU A 1 93 ? -8.300 6.378 -2.736 1.00 71.25 93 LEU A O 1
ATOM 738 N N . ALA A 1 94 ? -9.497 4.940 -3.976 1.00 69.75 94 ALA A N 1
ATOM 739 C CA . ALA A 1 94 ? -8.912 5.363 -5.253 1.00 69.75 94 ALA A CA 1
ATOM 740 C C . ALA A 1 94 ? -9.223 6.827 -5.584 1.00 69.75 94 ALA A C 1
ATOM 742 O O . ALA A 1 94 ? -8.341 7.564 -6.030 1.00 69.75 94 ALA A O 1
ATOM 743 N N . ALA A 1 95 ? -10.463 7.260 -5.343 1.00 66.44 95 ALA A N 1
ATOM 744 C CA . ALA A 1 95 ? -10.858 8.647 -5.549 1.00 66.44 95 ALA A CA 1
ATOM 745 C C . ALA A 1 95 ? -10.114 9.604 -4.600 1.00 66.44 95 ALA A C 1
ATOM 747 O O . ALA A 1 95 ? -9.732 10.694 -5.021 1.00 66.44 95 ALA A O 1
ATOM 748 N N . LEU A 1 96 ? -9.873 9.190 -3.350 1.00 65.00 96 LEU A N 1
ATOM 749 C CA . LEU A 1 96 ? -9.175 9.992 -2.342 1.00 65.00 96 LEU A CA 1
ATOM 750 C C . LEU A 1 96 ? -7.679 10.120 -2.609 1.00 65.00 96 LEU A C 1
ATOM 752 O O . LEU A 1 96 ? -7.135 11.214 -2.495 1.00 65.00 96 LEU A O 1
ATOM 756 N N . THR A 1 97 ? -7.001 9.029 -2.968 1.00 64.81 97 THR A N 1
ATOM 757 C CA . THR A 1 97 ? -5.552 9.078 -3.198 1.00 64.81 97 THR A CA 1
ATOM 758 C C . THR A 1 97 ? -5.189 9.691 -4.548 1.00 64.81 97 THR A C 1
ATOM 760 O O . THR A 1 97 ? -4.009 9.903 -4.809 1.00 64.81 97 THR A O 1
ATOM 763 N N . GLY A 1 98 ? -6.168 9.930 -5.435 1.00 55.81 98 GLY A N 1
ATOM 764 C CA . GLY A 1 98 ? -5.939 10.410 -6.803 1.00 55.81 98 GLY A CA 1
ATOM 765 C C . GLY A 1 98 ? -5.149 9.424 -7.671 1.00 55.81 98 GLY A C 1
ATOM 766 O O . GLY A 1 98 ? -4.725 9.760 -8.775 1.00 55.81 98 GLY A O 1
ATOM 767 N N . VAL A 1 99 ? -4.945 8.199 -7.176 1.00 62.00 99 VAL A N 1
ATOM 768 C CA . VAL A 1 99 ? -4.145 7.155 -7.817 1.00 62.00 99 VAL A CA 1
ATOM 769 C C . VAL A 1 99 ? -5.083 6.151 -8.461 1.00 62.00 99 VAL A C 1
ATOM 771 O O . VAL A 1 99 ? -6.106 5.787 -7.888 1.00 62.00 99 VAL A O 1
ATOM 774 N N . THR A 1 100 ? -4.731 5.688 -9.665 1.00 55.66 100 THR A N 1
ATOM 775 C CA . THR A 1 100 ? -5.508 4.674 -10.389 1.00 55.66 100 THR A CA 1
ATOM 776 C C . THR A 1 100 ? -5.868 3.483 -9.494 1.00 55.66 100 THR A C 1
ATOM 778 O O . THR A 1 100 ? -5.086 3.108 -8.618 1.00 55.66 100 THR A O 1
ATOM 781 N N . TRP A 1 101 ? -7.003 2.844 -9.794 1.00 49.00 101 TRP A N 1
ATOM 782 C CA . TRP A 1 101 ? -7.605 1.694 -9.098 1.00 49.00 101 TRP A CA 1
ATOM 783 C C . TRP A 1 101 ? -6.663 0.531 -8.709 1.00 49.00 101 TRP A C 1
ATOM 785 O O . TRP A 1 101 ? -7.072 -0.344 -7.969 1.00 49.00 101 TRP A O 1
ATOM 795 N N . GLY A 1 102 ? -5.423 0.449 -9.198 1.00 52.97 102 GLY A N 1
ATOM 796 C CA . GLY A 1 102 ? -4.494 -0.619 -8.811 1.00 52.97 102 GLY A CA 1
ATOM 797 C C . GLY A 1 102 ? -3.774 -0.409 -7.473 1.00 52.97 102 GLY A C 1
ATOM 798 O O . GLY A 1 102 ? -3.393 -1.381 -6.832 1.00 52.97 102 GLY A O 1
ATOM 799 N N . THR A 1 103 ? -3.567 0.841 -7.056 1.00 58.59 103 THR A N 1
ATOM 800 C CA . THR A 1 103 ? -2.524 1.191 -6.067 1.00 58.59 103 THR A CA 1
ATOM 801 C C . THR A 1 103 ? -3.099 1.654 -4.740 1.00 58.59 103 THR A C 1
ATOM 803 O O . THR A 1 103 ? -2.581 1.313 -3.679 1.00 58.59 103 THR A O 1
ATOM 806 N N . ALA A 1 104 ? -4.206 2.393 -4.795 1.00 60.34 104 ALA A N 1
ATOM 807 C CA . ALA A 1 104 ? -4.896 2.909 -3.618 1.00 60.34 104 ALA A CA 1
ATOM 808 C C . ALA A 1 104 ? -5.388 1.794 -2.679 1.00 60.34 104 ALA A C 1
ATOM 810 O O . ALA A 1 104 ? -5.604 2.013 -1.491 1.00 60.34 104 ALA A O 1
ATOM 811 N N . HIS A 1 105 ? -5.561 0.580 -3.211 1.00 68.50 105 HIS A N 1
ATOM 812 C CA . HIS A 1 105 ? -6.147 -0.548 -2.489 1.00 68.50 105 HIS A CA 1
ATOM 813 C C . HIS A 1 105 ? -5.116 -1.508 -1.929 1.00 68.50 105 HIS A C 1
ATOM 815 O O . HIS A 1 105 ? -5.506 -2.431 -1.225 1.00 68.50 105 HIS A O 1
ATOM 821 N N . THR A 1 106 ? -3.825 -1.333 -2.227 1.00 78.56 106 THR A N 1
ATOM 822 C CA . THR A 1 106 ? -2.811 -2.354 -1.940 1.00 78.56 106 THR A CA 1
ATOM 823 C C . THR A 1 106 ? -2.807 -2.757 -0.469 1.00 78.56 106 THR A C 1
ATOM 825 O O . THR A 1 106 ? -2.997 -3.933 -0.158 1.00 78.56 106 THR A O 1
ATOM 828 N N . VAL A 1 107 ? -2.643 -1.7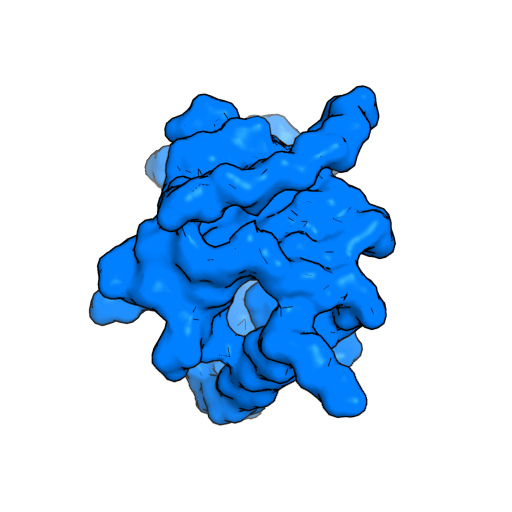94 0.441 1.00 85.06 107 VAL A N 1
ATOM 829 C CA . VAL A 1 107 ? -2.624 -2.054 1.889 1.00 85.06 107 VAL A CA 1
ATOM 830 C C . VAL A 1 107 ? -3.993 -2.536 2.391 1.00 85.06 107 VAL A C 1
ATOM 832 O O . VAL A 1 107 ? -4.047 -3.616 2.982 1.00 85.06 107 VAL A O 1
ATOM 835 N N . PRO A 1 108 ? -5.118 -1.858 2.094 1.00 79.38 108 PRO A N 1
ATOM 836 C CA . PRO A 1 108 ? -6.445 -2.353 2.463 1.00 79.38 108 PRO A CA 1
ATOM 837 C C . PRO A 1 108 ? -6.728 -3.792 1.997 1.00 79.38 108 PRO A C 1
ATOM 839 O O . PRO A 1 108 ? -7.202 -4.609 2.783 1.00 79.38 108 PRO A O 1
ATOM 842 N N . ARG A 1 109 ? -6.368 -4.163 0.762 1.00 81.81 109 ARG A N 1
ATOM 843 C CA . ARG A 1 109 ? -6.510 -5.530 0.223 1.00 81.81 109 ARG A CA 1
ATOM 844 C C . ARG A 1 109 ? -5.608 -6.538 0.922 1.00 81.81 109 ARG A C 1
ATOM 846 O O . ARG A 1 109 ? -6.029 -7.672 1.147 1.00 81.81 109 ARG A O 1
ATOM 853 N N . LEU A 1 110 ? -4.388 -6.146 1.283 1.00 86.44 110 LEU A N 1
ATOM 854 C CA . LEU A 1 110 ? -3.484 -6.983 2.074 1.00 86.44 110 LEU A CA 1
ATOM 855 C C . LEU A 1 110 ? -4.049 -7.245 3.484 1.00 86.44 110 LEU A C 1
ATOM 857 O O . LEU A 1 110 ? -3.890 -8.345 4.011 1.00 86.44 110 LEU A O 1
ATOM 861 N N . LEU A 1 111 ? -4.759 -6.276 4.072 1.00 85.19 111 LEU A N 1
ATOM 862 C CA . LEU A 1 111 ? -5.361 -6.381 5.406 1.00 85.19 111 LEU A CA 1
ATOM 863 C C . LEU A 1 111 ? -6.684 -7.170 5.402 1.00 85.19 111 LEU A C 1
ATOM 865 O O . LEU A 1 111 ? -6.851 -8.095 6.202 1.00 85.19 111 LEU A O 1
ATOM 869 N N . PHE A 1 112 ? -7.596 -6.867 4.474 1.00 77.81 112 PHE A N 1
ATOM 870 C CA . PHE A 1 112 ? -8.939 -7.468 4.380 1.00 77.81 112 PHE A CA 1
ATOM 871 C C . PHE A 1 112 ? -9.018 -8.725 3.506 1.00 77.81 112 PHE A C 1
ATOM 873 O O . PHE A 1 112 ? -10.061 -9.380 3.435 1.00 77.81 112 PHE A O 1
ATOM 880 N N . GLY A 1 113 ? -7.932 -9.097 2.826 1.00 72.25 113 GLY A N 1
ATOM 881 C CA . GLY A 1 113 ? -7.934 -10.222 1.900 1.00 72.25 113 GLY A CA 1
ATOM 882 C C . GLY A 1 113 ? -8.975 -10.036 0.793 1.00 72.25 113 GLY A C 1
ATOM 883 O O . GLY A 1 113 ? -9.123 -8.943 0.249 1.00 72.25 113 GLY A O 1
ATOM 884 N N . ARG A 1 114 ? -9.709 -11.110 0.459 1.00 64.94 114 ARG A N 1
ATOM 885 C CA . ARG A 1 114 ? -10.677 -11.158 -0.658 1.00 64.94 114 ARG A CA 1
ATOM 886 C C . ARG A 1 114 ? -11.963 -10.345 -0.452 1.00 64.94 114 ARG A C 1
ATOM 888 O O . ARG A 1 114 ? -12.746 -10.267 -1.388 1.00 64.94 114 ARG A O 1
ATOM 895 N N . ALA A 1 115 ? -12.175 -9.760 0.728 1.00 64.50 115 ALA A N 1
ATOM 896 C CA . ALA A 1 115 ? -13.404 -9.029 1.043 1.00 64.50 115 ALA A CA 1
ATOM 897 C C . ALA A 1 115 ? -13.542 -7.696 0.287 1.00 64.50 115 ALA A C 1
ATOM 899 O O . ALA A 1 115 ? -14.658 -7.244 0.069 1.00 64.50 115 ALA A O 1
ATOM 900 N N . LEU A 1 116 ? -12.430 -7.087 -0.136 1.00 65.88 116 LEU A N 1
ATOM 901 C CA . LEU A 1 116 ? -12.444 -5.888 -0.979 1.00 65.88 116 LEU A CA 1
ATOM 902 C C . LEU A 1 116 ? -12.284 -6.280 -2.449 1.00 65.88 116 LEU A C 1
ATOM 904 O O . LEU A 1 116 ? -11.455 -7.135 -2.765 1.00 65.88 116 LEU A O 1
ATOM 908 N N . VAL A 1 117 ? -13.041 -5.670 -3.352 1.00 64.31 117 VAL A N 1
ATOM 909 C CA . VAL A 1 117 ? -12.780 -5.772 -4.794 1.00 64.31 117 VAL A CA 1
ATOM 910 C C . VAL A 1 117 ? -11.565 -4.882 -5.111 1.00 64.31 117 VAL A C 1
ATOM 912 O O . VAL A 1 117 ? -11.261 -3.956 -4.367 1.00 64.31 117 VAL A O 1
ATOM 915 N N . GLY A 1 118 ? -10.749 -5.259 -6.100 1.00 65.56 118 GLY A N 1
ATOM 916 C CA . GLY A 1 118 ? -9.547 -4.501 -6.479 1.00 65.56 118 GLY A CA 1
ATOM 917 C C . GLY A 1 118 ? -8.252 -5.313 -6.524 1.00 65.56 118 GLY A C 1
ATOM 918 O O . GLY A 1 118 ? -8.169 -6.470 -6.085 1.00 65.56 118 GLY A O 1
ATOM 919 N N . ASN A 1 119 ? -7.214 -4.696 -7.083 1.00 72.56 119 ASN A N 1
ATOM 920 C CA . ASN A 1 119 ? -5.923 -5.346 -7.280 1.00 72.56 119 ASN A CA 1
ATOM 921 C C . ASN A 1 119 ? -5.115 -5.369 -5.972 1.00 72.56 119 ASN A C 1
ATOM 923 O O . ASN A 1 119 ? -5.119 -4.420 -5.194 1.00 72.56 119 ASN A O 1
ATOM 927 N N . CYS A 1 120 ? -4.405 -6.468 -5.726 1.00 82.94 120 CYS A N 1
ATOM 928 C CA . CYS A 1 120 ? -3.426 -6.585 -4.650 1.00 82.94 120 CYS A CA 1
ATOM 929 C C . CYS A 1 120 ? -2.069 -6.879 -5.279 1.00 82.94 120 CYS A C 1
ATOM 931 O O . CYS A 1 120 ? -1.982 -7.767 -6.123 1.00 82.94 120 CYS A O 1
ATOM 933 N N . VAL A 1 121 ? -1.009 -6.166 -4.887 1.00 86.88 121 VAL A N 1
ATOM 934 C CA . VAL A 1 121 ? 0.332 -6.346 -5.488 1.00 86.88 121 VAL A CA 1
ATOM 935 C C . VAL A 1 121 ? 0.826 -7.792 -5.389 1.00 86.88 121 VAL A C 1
ATOM 937 O O . VAL A 1 121 ? 1.564 -8.261 -6.249 1.00 86.88 121 VAL A O 1
ATOM 940 N N . ALA A 1 122 ? 0.347 -8.533 -4.386 1.00 86.69 122 ALA A N 1
ATOM 941 C CA . ALA A 1 122 ? 0.633 -9.950 -4.210 1.00 86.69 122 ALA A CA 1
ATOM 942 C C . ALA A 1 122 ? -0.012 -10.877 -5.260 1.00 86.69 122 ALA A C 1
ATOM 944 O O . ALA A 1 122 ? 0.328 -12.057 -5.311 1.00 86.69 122 ALA A O 1
ATOM 945 N N . ASP A 1 123 ? -0.928 -10.366 -6.083 1.00 87.62 123 ASP A N 1
ATOM 946 C CA . ASP A 1 123 ? -1.587 -11.094 -7.170 1.00 87.62 123 ASP A CA 1
ATOM 947 C C . ASP A 1 123 ? -0.914 -10.829 -8.542 1.00 87.62 123 ASP A C 1
ATOM 949 O O . ASP A 1 123 ? -1.428 -11.249 -9.583 1.00 87.62 123 ASP A O 1
ATOM 953 N N . ALA A 1 124 ? 0.238 -10.140 -8.579 1.00 89.44 124 ALA A N 1
ATOM 954 C CA . ALA A 1 124 ? 1.011 -9.938 -9.805 1.00 89.44 124 ALA A CA 1
ATOM 955 C C . ALA A 1 124 ? 1.456 -11.276 -10.425 1.00 89.44 124 ALA A C 1
ATOM 957 O O . ALA A 1 124 ? 2.059 -12.119 -9.762 1.00 89.44 124 ALA A O 1
ATOM 958 N N . LYS A 1 125 ? 1.165 -11.465 -11.720 1.00 88.94 125 LYS A N 1
ATOM 959 C CA . LYS A 1 125 ? 1.372 -12.746 -12.424 1.00 88.94 125 LYS A CA 1
ATOM 960 C C . LYS A 1 125 ? 2.788 -12.954 -12.950 1.00 88.94 125 LYS A C 1
ATOM 962 O O . LYS A 1 125 ? 3.225 -14.092 -13.086 1.00 88.94 125 LYS A O 1
ATOM 967 N N . ALA A 1 126 ? 3.469 -11.870 -13.311 1.00 89.62 126 ALA A N 1
ATOM 968 C CA . ALA A 1 126 ? 4.808 -11.911 -13.892 1.00 89.62 126 ALA A CA 1
ATOM 969 C C . ALA A 1 126 ? 5.748 -10.858 -13.269 1.00 89.62 126 ALA A C 1
ATOM 971 O O . ALA A 1 126 ? 6.359 -10.082 -14.003 1.00 89.62 126 ALA A O 1
ATOM 972 N N . PRO A 1 127 ? 5.869 -10.803 -11.928 1.00 92.62 127 PRO A N 1
ATOM 973 C CA . PRO A 1 127 ? 6.744 -9.856 -11.263 1.00 92.62 127 PRO A CA 1
ATOM 974 C C . PRO A 1 127 ? 8.219 -10.166 -11.538 1.00 92.62 127 PRO A C 1
ATOM 976 O O . PRO A 1 127 ? 8.649 -11.330 -11.556 1.00 92.62 127 PRO A O 1
ATOM 979 N N . SER A 1 128 ? 9.015 -9.111 -11.683 1.00 92.12 128 SER A N 1
ATOM 980 C CA . SER A 1 128 ? 10.459 -9.191 -11.878 1.00 92.12 128 SER A CA 1
ATOM 981 C C . SER A 1 128 ? 11.202 -8.387 -10.812 1.00 92.12 128 SER A C 1
ATOM 983 O O . SER A 1 128 ? 10.731 -7.358 -10.333 1.00 92.12 128 SER A O 1
ATOM 985 N N . LEU A 1 129 ? 12.355 -8.895 -10.377 1.00 91.88 129 LEU A N 1
ATOM 986 C CA . LEU A 1 129 ? 13.195 -8.187 -9.417 1.00 91.88 129 LEU A CA 1
ATOM 987 C C . LEU A 1 129 ? 14.106 -7.237 -10.189 1.00 91.88 129 LEU A C 1
ATOM 989 O O . LEU A 1 129 ? 14.943 -7.697 -10.963 1.00 91.88 129 LEU A O 1
ATOM 993 N N . LEU A 1 130 ? 13.969 -5.940 -9.936 1.00 90.12 130 LEU A N 1
ATOM 994 C CA . LEU A 1 130 ? 14.830 -4.916 -10.523 1.00 90.12 130 LEU A CA 1
ATOM 995 C C . LEU A 1 130 ? 16.145 -4.780 -9.756 1.00 90.12 130 LEU A C 1
ATOM 997 O O . LEU A 1 130 ? 17.186 -4.500 -10.342 1.00 90.12 130 LEU A O 1
ATOM 1001 N N . GLY A 1 131 ? 16.112 -5.005 -8.441 1.00 90.50 131 GLY A N 1
ATOM 1002 C CA . GLY A 1 131 ? 17.304 -4.944 -7.606 1.00 90.50 131 GLY A CA 1
ATOM 1003 C C . GLY A 1 131 ? 16.986 -4.704 -6.139 1.00 90.50 131 GLY A C 1
ATOM 1004 O O . GLY A 1 131 ? 15.974 -5.177 -5.612 1.00 90.50 131 GLY A O 1
ATOM 1005 N N . ARG A 1 132 ? 17.884 -3.973 -5.476 1.00 91.75 132 ARG A N 1
ATOM 1006 C CA . ARG A 1 132 ? 17.740 -3.544 -4.085 1.00 91.75 132 ARG A CA 1
ATOM 1007 C C . ARG A 1 132 ? 17.900 -2.031 -3.961 1.00 91.75 132 ARG A C 1
ATOM 1009 O O . ARG A 1 132 ? 18.574 -1.408 -4.781 1.00 91.75 132 ARG A O 1
ATOM 1016 N N . GLY A 1 133 ? 17.282 -1.463 -2.935 1.00 90.38 133 GLY A N 1
ATOM 1017 C CA . GLY A 1 133 ? 17.370 -0.045 -2.591 1.00 90.38 133 GLY A CA 1
ATOM 1018 C C . GLY A 1 133 ? 17.214 0.169 -1.090 1.00 90.38 133 GLY A C 1
ATOM 1019 O O . GLY A 1 133 ? 16.778 -0.740 -0.388 1.00 90.38 133 GLY A O 1
ATOM 1020 N N . LEU A 1 134 ? 17.577 1.351 -0.596 1.00 90.44 134 LEU A N 1
ATOM 1021 C CA . LEU A 1 134 ? 17.423 1.719 0.814 1.00 90.44 134 LEU A CA 1
ATOM 1022 C C . LEU A 1 134 ? 16.278 2.731 0.943 1.00 90.44 134 LEU A C 1
ATOM 1024 O O . LEU A 1 134 ? 16.367 3.822 0.384 1.00 90.44 134 LEU A O 1
ATOM 1028 N N . PHE A 1 135 ? 15.222 2.382 1.681 1.00 88.81 135 PHE A N 1
ATOM 1029 C CA . PHE A 1 135 ? 14.042 3.232 1.879 1.00 88.81 135 PHE A CA 1
ATOM 1030 C C . PHE A 1 135 ? 13.706 3.308 3.365 1.00 88.81 135 PHE A C 1
ATOM 1032 O O . PHE A 1 135 ? 13.586 2.281 4.026 1.00 88.81 135 PHE A O 1
ATOM 1039 N N . ASP A 1 136 ? 13.593 4.528 3.895 1.00 84.44 136 ASP A N 1
ATOM 1040 C CA . ASP A 1 136 ? 13.374 4.800 5.326 1.00 84.44 136 ASP A CA 1
ATOM 1041 C C . ASP A 1 136 ? 14.345 4.044 6.252 1.00 84.44 136 ASP A C 1
ATOM 1043 O O . ASP A 1 136 ? 13.973 3.552 7.314 1.00 84.44 136 ASP A O 1
ATOM 1047 N N . GLY A 1 137 ? 15.607 3.929 5.824 1.00 87.62 137 GLY A N 1
ATOM 1048 C CA . GLY A 1 137 ? 16.657 3.234 6.573 1.00 87.62 137 GLY A CA 1
ATOM 1049 C C . GLY A 1 137 ? 16.613 1.706 6.488 1.00 87.62 137 GLY A C 1
ATOM 1050 O O . GLY A 1 137 ? 17.460 1.058 7.095 1.00 87.62 137 GLY A O 1
ATOM 1051 N N . GLU A 1 138 ? 15.690 1.123 5.721 1.00 91.00 138 GLU A N 1
ATOM 1052 C CA . GLU A 1 138 ? 15.590 -0.323 5.523 1.00 91.00 138 GLU A CA 1
ATOM 1053 C C . GLU A 1 138 ? 16.006 -0.747 4.108 1.00 91.00 138 GLU A C 1
ATOM 1055 O O . GLU A 1 138 ? 15.606 -0.142 3.107 1.00 91.00 138 GLU A O 1
ATOM 1060 N N . GLU A 1 139 ? 16.793 -1.824 4.011 1.00 93.69 139 GLU A N 1
ATOM 1061 C CA . GLU A 1 139 ? 17.074 -2.471 2.728 1.00 93.69 139 GLU A CA 1
ATOM 1062 C C . GLU A 1 139 ? 15.789 -3.098 2.175 1.00 93.69 139 GLU A C 1
ATOM 1064 O O . GLU A 1 139 ? 15.098 -3.858 2.851 1.00 93.69 139 GLU A O 1
ATOM 1069 N N . CYS A 1 140 ? 15.476 -2.803 0.919 1.00 94.19 140 CYS A N 1
ATOM 1070 C CA . CYS A 1 140 ? 14.279 -3.277 0.246 1.00 94.19 140 CYS A CA 1
ATOM 1071 C C . CYS A 1 140 ? 14.612 -4.001 -1.057 1.00 94.19 140 CYS A C 1
ATOM 1073 O O . CYS A 1 140 ? 15.507 -3.605 -1.806 1.00 94.19 140 CYS A O 1
ATOM 1075 N N . HIS A 1 141 ? 13.813 -5.012 -1.382 1.00 94.38 141 HIS A N 1
ATOM 1076 C CA . HIS A 1 141 ? 13.680 -5.529 -2.737 1.00 94.38 141 HIS A CA 1
ATOM 1077 C C . HIS A 1 141 ? 12.822 -4.581 -3.572 1.00 94.38 141 HIS A C 1
ATOM 1079 O O . HIS A 1 141 ? 11.721 -4.220 -3.159 1.00 94.38 141 HIS A O 1
ATOM 1085 N N . VAL A 1 142 ? 13.307 -4.219 -4.761 1.00 92.94 142 VAL A N 1
ATOM 1086 C CA . VAL A 1 142 ? 12.547 -3.413 -5.722 1.00 92.94 142 VAL A CA 1
ATOM 1087 C C . VAL A 1 142 ? 12.009 -4.327 -6.811 1.00 92.94 142 VAL A C 1
ATOM 1089 O O . VAL A 1 142 ? 12.778 -4.958 -7.541 1.00 92.94 142 VAL A O 1
ATOM 1092 N N . VAL A 1 143 ? 10.687 -4.427 -6.888 1.00 92.31 143 VAL A N 1
ATOM 1093 C CA . VAL A 1 143 ? 9.971 -5.370 -7.746 1.00 92.31 143 VAL A CA 1
ATOM 1094 C C . VAL A 1 143 ? 9.104 -4.603 -8.734 1.00 92.31 143 VAL A C 1
ATOM 1096 O O . VAL A 1 143 ? 8.258 -3.808 -8.334 1.00 92.31 143 VAL A O 1
ATOM 1099 N N . ASP A 1 144 ? 9.302 -4.875 -10.017 1.00 90.94 144 ASP A N 1
ATOM 1100 C CA . ASP A 1 144 ? 8.359 -4.522 -11.074 1.00 90.94 144 ASP A CA 1
ATOM 1101 C C . ASP A 1 144 ? 7.230 -5.557 -11.076 1.00 90.94 144 ASP A C 1
ATOM 1103 O O . ASP A 1 144 ? 7.482 -6.766 -11.107 1.00 90.94 144 ASP A O 1
ATOM 1107 N N . LEU A 1 145 ? 5.985 -5.089 -11.005 1.00 89.31 145 LEU A N 1
ATOM 1108 C CA . LEU A 1 145 ? 4.792 -5.936 -10.979 1.00 89.31 145 LEU A CA 1
ATOM 1109 C C . LEU A 1 145 ? 4.401 -6.461 -12.374 1.00 89.31 145 LEU A C 1
ATOM 1111 O O . LEU A 1 145 ? 3.582 -7.379 -12.484 1.00 89.31 145 LEU A O 1
ATOM 1115 N N . GLY A 1 146 ? 5.007 -5.922 -13.433 1.00 86.50 146 GLY A N 1
ATOM 1116 C CA . GLY A 1 146 ? 4.853 -6.361 -14.813 1.00 86.50 146 GLY A CA 1
ATOM 1117 C C . GLY A 1 146 ? 3.795 -5.584 -15.615 1.00 86.50 146 GLY A C 1
ATOM 1118 O O . GLY A 1 146 ? 3.181 -4.627 -15.134 1.00 86.50 146 GLY A O 1
ATOM 1119 N N . PRO A 1 147 ? 3.549 -5.993 -16.874 1.00 81.12 147 PRO A N 1
ATOM 1120 C CA . PRO A 1 147 ? 2.733 -5.232 -17.826 1.00 81.12 147 PRO A CA 1
ATOM 1121 C C . PRO A 1 147 ? 1.250 -5.136 -17.436 1.00 81.12 147 PRO A C 1
ATOM 1123 O O . PRO A 1 147 ? 0.635 -4.094 -17.660 1.00 81.12 147 PRO A O 1
ATOM 1126 N N . ASP A 1 148 ? 0.692 -6.164 -16.781 1.00 80.94 148 ASP A N 1
ATOM 1127 C CA . ASP A 1 148 ? -0.685 -6.152 -16.243 1.00 80.94 148 ASP A CA 1
ATOM 1128 C C . ASP A 1 148 ? -0.891 -5.034 -15.199 1.00 80.94 148 ASP A C 1
ATOM 1130 O O . ASP A 1 148 ? -2.016 -4.614 -14.930 1.00 80.94 148 ASP A O 1
ATOM 1134 N N . TRP A 1 149 ? 0.210 -4.527 -14.641 1.00 80.81 149 TRP A N 1
ATOM 1135 C CA . TRP A 1 149 ? 0.264 -3.465 -13.645 1.00 80.81 149 TRP A CA 1
ATOM 1136 C C . TRP A 1 149 ? 0.762 -2.139 -14.218 1.00 80.81 149 TRP A C 1
ATOM 1138 O O . TRP A 1 149 ? 1.165 -1.263 -13.463 1.00 80.81 149 TRP A O 1
ATOM 1148 N N . ARG A 1 150 ? 0.752 -1.977 -15.550 1.00 77.25 150 ARG A N 1
ATOM 1149 C CA . ARG A 1 150 ? 1.210 -0.756 -16.240 1.00 77.25 150 ARG A CA 1
ATOM 1150 C C . ARG A 1 150 ? 2.623 -0.323 -15.820 1.00 77.25 150 ARG A C 1
ATOM 1152 O O . ARG A 1 150 ? 2.898 0.868 -15.748 1.00 77.25 150 ARG A O 1
ATOM 1159 N N . GLY A 1 151 ? 3.497 -1.283 -15.511 1.00 73.19 151 GLY A N 1
ATOM 1160 C CA . GLY A 1 151 ? 4.862 -0.999 -15.060 1.00 73.19 151 GLY A CA 1
ATOM 1161 C C . GLY A 1 151 ? 4.952 -0.423 -13.644 1.00 73.19 151 GLY A C 1
ATOM 1162 O O . GLY A 1 151 ? 5.932 0.238 -13.322 1.00 73.19 151 GLY A O 1
ATOM 1163 N N . SER A 1 152 ? 3.942 -0.627 -12.788 1.00 86.00 152 SER A N 1
ATOM 1164 C CA . SER A 1 152 ? 4.038 -0.260 -11.373 1.00 86.00 152 SER A CA 1
ATOM 1165 C C . SER A 1 152 ? 5.183 -0.987 -10.673 1.00 86.00 152 SER A C 1
ATOM 1167 O O . SER A 1 152 ? 5.391 -2.189 -10.848 1.00 86.00 152 SER A O 1
ATOM 1169 N N . I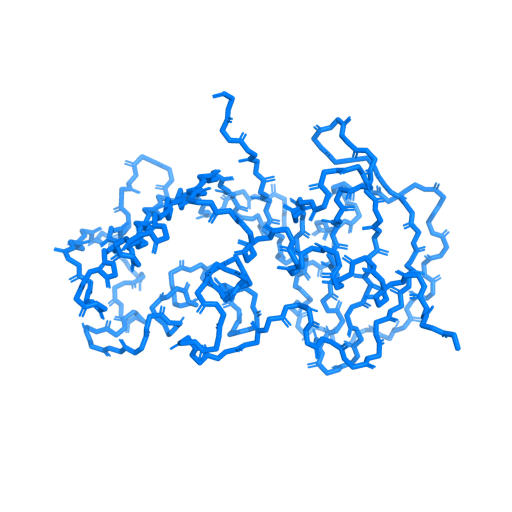LE A 1 153 ? 5.869 -0.251 -9.801 1.00 89.81 153 ILE A N 1
ATOM 1170 C CA . ILE A 1 153 ? 7.063 -0.715 -9.093 1.00 89.81 153 ILE A CA 1
ATOM 1171 C C . ILE A 1 153 ? 6.821 -0.603 -7.594 1.00 89.81 153 ILE A C 1
ATOM 1173 O O . ILE A 1 153 ? 6.304 0.408 -7.123 1.00 89.81 153 ILE A O 1
ATOM 1177 N N . VAL A 1 154 ? 7.213 -1.620 -6.832 1.00 91.62 154 VAL A N 1
ATOM 1178 C CA . VAL A 1 154 ? 7.119 -1.623 -5.368 1.00 91.62 154 VAL A CA 1
ATOM 1179 C C . VAL A 1 154 ? 8.485 -1.815 -4.727 1.00 91.62 154 VAL A C 1
ATOM 1181 O O . VAL A 1 154 ? 9.303 -2.596 -5.210 1.00 91.62 154 VAL A O 1
ATOM 1184 N N . ALA A 1 155 ? 8.717 -1.132 -3.608 1.00 92.69 155 ALA A N 1
ATOM 1185 C CA . ALA A 1 155 ? 9.833 -1.407 -2.713 1.00 92.69 155 ALA A CA 1
ATOM 1186 C C . ALA A 1 155 ? 9.306 -2.112 -1.460 1.00 92.69 155 ALA A C 1
ATOM 1188 O O . ALA A 1 155 ? 8.432 -1.583 -0.767 1.00 92.69 155 ALA A O 1
ATOM 1189 N N . MET A 1 156 ? 9.835 -3.303 -1.184 1.00 93.94 156 MET A N 1
ATOM 1190 C CA . MET A 1 156 ? 9.442 -4.144 -0.054 1.00 93.94 156 MET A CA 1
ATOM 1191 C C . MET A 1 156 ? 10.634 -4.417 0.850 1.00 93.94 156 MET A C 1
ATOM 1193 O O . MET A 1 156 ? 11.658 -4.903 0.370 1.00 93.94 156 MET A O 1
ATOM 1197 N N . GLY A 1 157 ? 10.484 -4.154 2.144 1.00 93.69 157 GLY A N 1
ATOM 1198 C CA . GLY A 1 157 ? 11.512 -4.405 3.148 1.00 93.69 157 GLY A CA 1
ATOM 1199 C C . GLY A 1 157 ? 11.983 -5.859 3.149 1.00 93.69 157 GLY A C 1
ATOM 1200 O O . GLY A 1 157 ? 11.160 -6.779 3.184 1.00 93.69 157 GLY A O 1
ATOM 1201 N N . VAL A 1 158 ? 13.300 -6.071 3.090 1.00 93.38 158 VAL A N 1
ATOM 1202 C CA . VAL A 1 158 ? 13.915 -7.408 3.039 1.00 93.38 158 VAL A CA 1
ATOM 1203 C C . VAL A 1 158 ? 13.615 -8.181 4.322 1.00 93.38 158 VAL A C 1
ATOM 1205 O O . VAL A 1 158 ? 13.202 -9.337 4.265 1.00 93.38 158 VAL A O 1
ATOM 1208 N N . GLU A 1 159 ? 13.779 -7.536 5.475 1.00 91.62 159 GLU A N 1
ATOM 1209 C CA . GLU A 1 159 ? 13.527 -8.149 6.781 1.00 91.62 159 GLU A CA 1
ATOM 1210 C C . GLU A 1 159 ? 12.071 -7.970 7.208 1.00 91.62 159 GLU A C 1
ATOM 1212 O O . GLU A 1 159 ? 11.416 -8.899 7.691 1.00 91.62 159 GLU A O 1
ATOM 1217 N N . SER A 1 160 ? 11.541 -6.757 7.035 1.00 90.38 160 SER A N 1
ATOM 1218 C CA . SER A 1 160 ? 10.234 -6.412 7.574 1.00 90.38 160 SER A CA 1
ATOM 1219 C C . SER A 1 160 ? 9.084 -6.879 6.703 1.00 90.38 160 SER A C 1
ATOM 1221 O O . SER A 1 160 ? 7.942 -6.685 7.103 1.00 90.38 160 SER A O 1
ATOM 1223 N N . SER A 1 161 ? 9.286 -7.438 5.510 1.00 91.44 161 SER A N 1
ATOM 1224 C CA . SER A 1 161 ? 8.114 -7.850 4.730 1.00 91.44 161 SER A CA 1
ATOM 1225 C C . SER A 1 161 ? 7.253 -6.678 4.252 1.00 91.44 161 SER A C 1
ATOM 1227 O O . SER A 1 161 ? 6.206 -6.923 3.673 1.00 91.44 161 SER A O 1
ATOM 1229 N N . ALA A 1 162 ? 7.584 -5.433 4.616 1.00 90.56 162 ALA A N 1
ATOM 1230 C CA . ALA A 1 162 ? 6.640 -4.326 4.615 1.00 90.56 162 ALA A CA 1
ATOM 1231 C C . ALA A 1 162 ? 6.706 -3.578 3.292 1.00 90.56 162 ALA A C 1
ATOM 1233 O O . ALA A 1 162 ? 7.788 -3.374 2.737 1.00 90.56 162 ALA A O 1
ATOM 1234 N N . LEU A 1 163 ? 5.552 -3.137 2.800 1.00 91.69 163 LEU A N 1
ATOM 1235 C CA . LEU A 1 163 ? 5.516 -2.238 1.658 1.00 91.69 163 LEU A CA 1
ATOM 1236 C C . LEU A 1 163 ? 6.035 -0.864 2.103 1.00 91.69 163 LEU A C 1
ATOM 1238 O O . LEU A 1 163 ? 5.490 -0.277 3.029 1.00 91.69 163 LEU A O 1
ATOM 1242 N N . ARG A 1 164 ? 7.093 -0.365 1.456 1.00 91.50 164 ARG A N 1
ATOM 1243 C CA . ARG A 1 164 ? 7.716 0.937 1.764 1.00 91.50 164 ARG A CA 1
ATOM 1244 C C . ARG A 1 164 ? 7.398 1.987 0.721 1.00 91.50 164 ARG A C 1
ATOM 1246 O O . ARG A 1 164 ? 7.137 3.142 1.054 1.00 91.50 164 ARG A O 1
ATOM 1253 N N . ARG A 1 165 ? 7.420 1.591 -0.551 1.00 90.62 165 ARG A N 1
ATOM 1254 C CA . ARG A 1 165 ? 7.109 2.469 -1.682 1.00 90.62 165 ARG A CA 1
ATOM 1255 C C . ARG A 1 165 ? 6.274 1.743 -2.715 1.00 90.62 165 ARG A C 1
ATOM 1257 O O . ARG A 1 165 ? 6.480 0.554 -2.950 1.00 90.62 165 ARG A O 1
ATOM 1264 N N . MET A 1 166 ? 5.412 2.490 -3.388 1.00 89.12 166 MET A N 1
ATOM 1265 C CA . MET A 1 166 ? 4.775 2.056 -4.623 1.00 89.12 166 MET A CA 1
ATOM 1266 C C . MET A 1 166 ? 4.763 3.211 -5.621 1.00 89.12 166 MET A C 1
ATOM 1268 O O . MET A 1 166 ? 4.189 4.259 -5.342 1.00 89.12 166 MET A O 1
ATOM 1272 N N . ALA A 1 167 ? 5.399 3.023 -6.774 1.00 86.75 167 ALA A N 1
ATOM 1273 C CA . ALA A 1 167 ? 5.385 3.965 -7.883 1.00 86.75 167 ALA A CA 1
ATOM 1274 C C . ALA A 1 167 ? 4.372 3.524 -8.944 1.00 86.75 167 ALA A C 1
ATOM 1276 O O . ALA A 1 167 ? 4.308 2.353 -9.332 1.00 86.75 167 ALA A O 1
ATOM 1277 N N . CYS A 1 168 ? 3.585 4.484 -9.415 1.00 78.12 168 CYS A N 1
ATOM 1278 C CA . CYS A 1 168 ? 2.625 4.321 -10.493 1.00 78.12 168 CYS A CA 1
ATOM 1279 C C . CYS A 1 168 ? 3.095 5.123 -11.689 1.00 78.12 168 CYS A C 1
ATOM 1281 O O . CYS A 1 168 ? 3.165 6.352 -11.612 1.00 78.12 168 CYS A O 1
ATOM 1283 N N . MET A 1 169 ? 3.343 4.428 -12.793 1.00 70.06 169 MET A N 1
ATOM 1284 C CA . MET A 1 169 ? 3.608 5.092 -14.054 1.00 70.06 169 MET A CA 1
ATOM 1285 C C . MET A 1 169 ? 2.313 5.723 -14.558 1.00 70.06 169 MET A C 1
ATOM 1287 O O . MET A 1 169 ? 1.348 5.036 -14.908 1.00 70.06 169 MET A O 1
ATOM 1291 N N . THR A 1 170 ? 2.272 7.054 -14.573 1.00 57.81 170 THR A N 1
ATOM 1292 C CA . THR A 1 170 ? 1.356 7.779 -15.451 1.00 57.81 170 THR A CA 1
ATOM 1293 C C . THR A 1 170 ? 1.725 7.368 -16.868 1.00 57.81 170 THR A C 1
ATOM 1295 O O . THR A 1 170 ? 2.901 7.385 -17.213 1.00 57.81 170 THR A O 1
ATOM 1298 N N . VAL A 1 171 ? 0.745 6.904 -17.645 1.00 47.84 171 VAL A N 1
ATOM 1299 C CA . VAL A 1 171 ? 0.953 6.348 -18.988 1.00 47.84 171 VAL A CA 1
ATOM 1300 C C . VAL A 1 171 ? 1.453 7.451 -19.924 1.00 47.84 171 VAL A C 1
ATOM 1302 O O . VAL A 1 171 ? 0.684 8.031 -20.680 1.00 47.84 171 VAL A O 1
ATOM 1305 N N . GLU A 1 172 ? 2.744 7.737 -19.882 1.00 40.16 172 GLU A N 1
ATOM 1306 C CA . GLU A 1 172 ? 3.490 8.113 -21.064 1.00 40.16 172 GLU A CA 1
ATOM 1307 C C . GLU A 1 172 ? 4.111 6.815 -21.552 1.00 40.16 172 GLU A C 1
ATOM 1309 O O . GLU A 1 172 ? 4.873 6.148 -20.853 1.00 40.16 172 GLU A O 1
ATOM 1314 N N . THR A 1 173 ? 3.651 6.378 -22.719 1.00 37.34 173 THR A N 1
ATOM 1315 C CA . THR A 1 173 ? 4.263 5.306 -23.490 1.00 37.34 173 THR A CA 1
ATOM 1316 C C . THR A 1 173 ? 5.698 5.699 -23.791 1.00 37.34 173 THR A C 1
ATOM 1318 O O . THR A 1 173 ? 5.966 6.219 -24.868 1.00 37.34 173 THR A O 1
ATOM 1321 N N . ASP A 1 174 ? 6.608 5.454 -22.858 1.00 39.47 174 ASP A N 1
ATOM 1322 C CA . ASP A 1 174 ? 8.015 5.384 -23.180 1.00 39.47 174 ASP A CA 1
ATOM 1323 C C . ASP A 1 174 ? 8.581 4.035 -22.762 1.00 39.47 174 ASP A C 1
ATOM 1325 O O . ASP A 1 174 ? 8.459 3.528 -21.646 1.00 39.47 174 ASP A O 1
ATOM 1329 N N . THR A 1 175 ? 9.092 3.404 -23.802 1.00 38.97 175 THR A N 1
ATOM 1330 C CA . THR A 1 175 ? 9.597 2.054 -23.919 1.00 38.97 175 THR A CA 1
ATOM 1331 C C . THR A 1 175 ? 10.628 1.713 -22.857 1.00 38.97 175 THR A C 1
ATOM 1333 O O . THR A 1 175 ? 11.650 2.382 -22.756 1.00 38.97 175 THR A O 1
ATOM 1336 N N . SER A 1 176 ? 10.393 0.592 -22.169 1.00 40.94 176 SER A N 1
ATOM 1337 C CA . SER A 1 176 ? 11.398 -0.406 -21.778 1.00 40.94 176 SER A CA 1
ATOM 1338 C C . SER A 1 176 ? 12.833 0.111 -21.621 1.00 40.94 176 SER A C 1
ATOM 1340 O O . SER A 1 176 ? 13.744 -0.316 -22.336 1.00 40.94 176 SER A O 1
ATOM 1342 N N . THR A 1 177 ? 13.079 1.000 -20.669 1.00 42.50 177 THR A N 1
ATOM 1343 C CA . THR A 1 177 ? 14.441 1.247 -20.223 1.00 42.50 177 THR A CA 1
ATOM 1344 C C . THR A 1 177 ? 14.807 0.154 -19.232 1.00 42.50 177 THR A C 1
ATOM 1346 O O . THR A 1 177 ? 14.371 0.131 -18.084 1.00 42.50 177 THR A O 1
ATOM 1349 N N . SER A 1 178 ? 15.620 -0.793 -19.705 1.00 42.88 178 SER A N 1
ATOM 1350 C CA . SER A 1 178 ? 16.378 -1.713 -18.858 1.00 42.88 178 SER A CA 1
ATOM 1351 C C . SER A 1 178 ? 17.264 -0.886 -17.924 1.00 42.88 178 SER A C 1
ATOM 1353 O O . SER A 1 178 ? 18.397 -0.539 -18.259 1.00 42.88 178 SER A O 1
ATOM 1355 N N . HIS A 1 179 ? 16.737 -0.524 -16.759 1.00 46.81 179 HIS A N 1
ATOM 1356 C CA . HIS A 1 179 ? 17.472 0.221 -15.753 1.00 46.81 179 HIS A CA 1
ATOM 1357 C C . HIS A 1 179 ? 18.296 -0.745 -14.904 1.00 46.81 179 HIS A C 1
ATOM 1359 O O . HIS A 1 179 ? 17.852 -1.224 -13.866 1.00 46.81 179 HIS A O 1
ATOM 1365 N N . THR A 1 180 ? 19.540 -0.990 -15.306 1.00 43.31 180 THR A N 1
ATOM 1366 C CA . THR A 1 180 ? 20.584 -1.434 -14.373 1.00 43.31 180 THR A CA 1
ATOM 1367 C C . THR A 1 180 ? 21.016 -0.236 -13.530 1.00 43.31 180 THR A C 1
ATOM 1369 O O . THR A 1 180 ? 22.058 0.368 -13.774 1.00 43.31 180 THR A O 1
ATOM 1372 N N . ALA A 1 181 ? 20.176 0.166 -12.575 1.00 49.88 181 ALA A N 1
ATOM 1373 C CA . ALA A 1 181 ? 20.565 1.127 -11.552 1.00 49.88 181 ALA A CA 1
ATOM 1374 C C . ALA A 1 181 ? 21.351 0.391 -10.461 1.00 49.88 181 ALA A C 1
ATOM 1376 O O . ALA A 1 181 ? 20.865 -0.570 -9.869 1.00 49.88 181 ALA A O 1
ATOM 1377 N N . THR A 1 182 ? 22.576 0.836 -10.193 1.00 52.38 182 THR A N 1
ATOM 1378 C CA . THR A 1 182 ? 23.439 0.287 -9.135 1.00 52.38 182 THR A CA 1
ATOM 1379 C C . THR A 1 182 ? 22.981 0.676 -7.725 1.00 52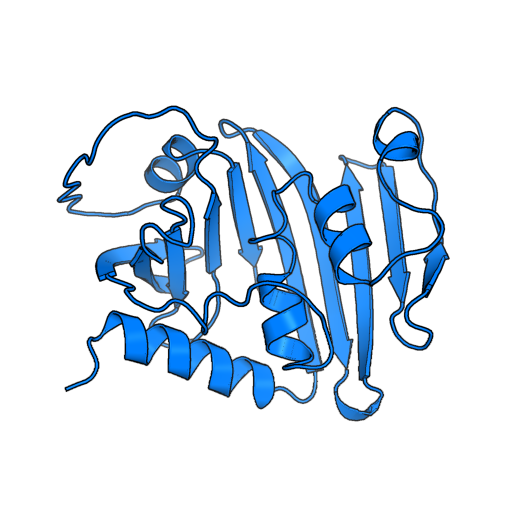.38 182 THR A C 1
ATOM 1381 O O . THR A 1 182 ? 23.363 0.005 -6.770 1.00 52.38 182 THR A O 1
ATOM 1384 N N . SER A 1 183 ? 22.121 1.693 -7.584 1.00 62.59 183 SER A N 1
ATOM 1385 C CA . SER A 1 183 ? 21.326 1.940 -6.375 1.00 62.59 183 SER A CA 1
ATOM 1386 C C . SER A 1 183 ? 19.966 2.535 -6.740 1.00 62.59 183 SER A C 1
ATOM 1388 O O . SER A 1 183 ? 19.899 3.578 -7.391 1.00 62.59 183 SER A O 1
ATOM 1390 N N . LEU A 1 184 ? 18.887 1.874 -6.328 1.00 81.31 184 LEU A N 1
ATOM 1391 C CA . LEU A 1 184 ? 17.517 2.362 -6.488 1.00 81.31 184 LEU A CA 1
ATOM 1392 C C . LEU A 1 184 ? 17.139 3.181 -5.247 1.00 81.31 184 LEU A C 1
ATOM 1394 O O . LEU A 1 184 ? 17.290 2.696 -4.126 1.00 81.31 184 LEU A O 1
ATOM 1398 N N . ASP A 1 185 ? 16.675 4.414 -5.446 1.00 79.50 185 ASP A N 1
ATOM 1399 C CA . ASP A 1 185 ? 16.352 5.368 -4.380 1.00 79.50 185 ASP A CA 1
ATOM 1400 C C . ASP A 1 185 ? 15.020 6.104 -4.633 1.00 79.50 185 ASP A C 1
ATOM 1402 O O . ASP A 1 185 ? 14.334 5.888 -5.639 1.00 79.50 185 ASP A O 1
ATOM 1406 N N . ASP A 1 186 ? 14.636 6.984 -3.701 1.00 77.00 186 ASP A N 1
ATOM 1407 C CA . ASP A 1 186 ? 13.400 7.770 -3.802 1.00 77.00 186 ASP A CA 1
ATOM 1408 C C . ASP A 1 186 ? 13.396 8.720 -5.010 1.00 77.00 186 ASP A C 1
ATOM 1410 O O . ASP A 1 186 ? 12.336 8.967 -5.587 1.00 77.00 186 ASP A O 1
ATOM 1414 N N . ALA A 1 187 ? 14.556 9.230 -5.433 1.00 78.44 187 ALA A N 1
ATOM 1415 C CA . ALA A 1 187 ? 14.659 10.090 -6.611 1.00 78.44 187 ALA A CA 1
ATOM 1416 C C . ALA A 1 187 ? 14.418 9.301 -7.907 1.00 78.44 187 ALA A C 1
ATOM 1418 O O . ALA A 1 187 ? 13.835 9.808 -8.866 1.00 78.44 187 ALA A O 1
ATOM 1419 N N . TRP A 1 188 ? 14.850 8.044 -7.957 1.00 81.50 188 TRP A N 1
ATOM 1420 C CA . TRP A 1 188 ? 14.550 7.138 -9.056 1.00 81.50 188 TRP A CA 1
ATOM 1421 C C . TRP A 1 188 ? 13.059 6.791 -9.127 1.00 81.50 188 TRP A C 1
ATOM 1423 O O . TRP A 1 188 ? 12.458 6.947 -10.190 1.00 81.50 188 TRP A O 1
ATOM 1433 N N . LEU A 1 189 ? 12.428 6.430 -8.004 1.00 76.44 189 LEU A N 1
ATOM 1434 C CA . LEU A 1 189 ? 10.985 6.152 -7.986 1.00 76.44 189 LEU A CA 1
ATOM 1435 C C . LEU A 1 189 ? 10.149 7.391 -8.326 1.00 76.44 189 LEU A C 1
ATOM 1437 O O . LEU A 1 189 ? 9.193 7.285 -9.088 1.00 76.44 189 LEU A O 1
ATOM 1441 N N . ALA A 1 190 ? 10.524 8.571 -7.823 1.00 70.69 190 ALA A N 1
ATOM 1442 C CA . ALA A 1 190 ? 9.801 9.818 -8.088 1.00 70.69 190 ALA A CA 1
ATOM 1443 C C . ALA A 1 190 ? 9.832 10.238 -9.566 1.00 70.69 190 ALA A C 1
ATOM 1445 O O . ALA A 1 190 ? 8.900 10.884 -10.036 1.00 70.69 190 ALA A O 1
ATOM 1446 N N . ARG A 1 191 ? 10.870 9.845 -10.319 1.00 72.75 191 ARG A N 1
ATOM 1447 C CA . ARG A 1 191 ? 10.927 10.039 -11.780 1.00 72.75 191 ARG A CA 1
ATOM 1448 C C . ARG A 1 191 ? 9.968 9.131 -12.546 1.00 72.75 191 ARG A C 1
ATOM 1450 O O . ARG A 1 191 ? 9.704 9.389 -13.712 1.00 72.75 191 ARG A O 1
ATOM 1457 N N . SER A 1 192 ? 9.458 8.086 -11.902 1.00 66.38 192 SER A N 1
ATOM 1458 C CA . SER A 1 192 ? 8.604 7.077 -12.531 1.00 66.38 192 SER A CA 1
ATOM 1459 C C . SER A 1 192 ? 7.112 7.424 -12.451 1.00 66.38 192 SER A C 1
ATOM 1461 O O . SER A 1 192 ? 6.291 6.628 -12.891 1.00 66.38 192 SER A O 1
ATOM 1463 N N . GLY A 1 193 ? 6.744 8.584 -11.891 1.00 75.88 193 GLY A N 1
ATOM 1464 C CA . GLY A 1 193 ? 5.363 9.060 -11.802 1.00 75.88 193 GLY A CA 1
ATOM 1465 C C . GLY A 1 193 ? 4.942 9.387 -10.371 1.00 75.88 193 GLY A C 1
ATOM 1466 O O . GLY A 1 193 ? 5.655 10.066 -9.632 1.00 75.88 193 GLY A O 1
ATOM 1467 N N . MET A 1 194 ? 3.751 8.940 -9.981 1.00 82.06 194 MET A N 1
ATOM 1468 C CA . MET A 1 194 ? 3.222 9.176 -8.638 1.00 82.06 194 MET A CA 1
ATOM 1469 C C . MET A 1 194 ? 3.681 8.083 -7.677 1.00 82.06 194 MET A C 1
ATOM 1471 O O . MET A 1 194 ? 3.554 6.895 -7.972 1.00 82.06 194 MET A O 1
ATOM 1475 N N . VAL A 1 195 ? 4.191 8.483 -6.516 1.00 86.44 195 VAL A N 1
ATOM 1476 C CA . VAL A 1 195 ? 4.763 7.581 -5.517 1.00 86.44 195 VAL A CA 1
ATOM 1477 C C . VAL A 1 195 ? 3.956 7.653 -4.235 1.00 86.44 195 VAL A C 1
ATOM 1479 O O . VAL A 1 195 ? 3.789 8.728 -3.665 1.00 86.44 195 VAL A O 1
ATOM 1482 N N . ILE A 1 196 ? 3.510 6.497 -3.752 1.00 87.06 196 ILE A N 1
ATOM 1483 C CA . ILE A 1 196 ? 3.016 6.342 -2.388 1.00 87.06 196 ILE A CA 1
ATOM 1484 C C . ILE A 1 196 ? 4.184 5.921 -1.501 1.00 87.06 196 ILE A C 1
ATOM 1486 O O . ILE A 1 196 ? 4.861 4.926 -1.781 1.00 87.06 196 ILE A O 1
ATOM 1490 N N . ARG A 1 197 ? 4.422 6.688 -0.439 1.00 89.25 197 ARG A N 1
ATOM 1491 C CA . ARG A 1 197 ? 5.389 6.388 0.616 1.00 89.25 197 ARG A CA 1
ATOM 1492 C C . ARG A 1 197 ? 4.640 5.890 1.836 1.00 89.25 197 ARG A C 1
ATOM 1494 O O . ARG A 1 197 ? 3.688 6.537 2.251 1.00 89.25 197 ARG A O 1
ATOM 1501 N N . TYR A 1 198 ? 5.078 4.769 2.390 1.00 88.12 198 TYR A N 1
ATOM 1502 C CA . TYR A 1 198 ? 4.534 4.199 3.614 1.00 88.12 198 TYR A CA 1
ATOM 1503 C C . TYR A 1 198 ? 5.605 4.238 4.691 1.00 88.12 198 TYR A C 1
ATOM 1505 O O . TYR A 1 198 ? 6.706 3.721 4.489 1.00 88.12 198 TYR A O 1
ATOM 1513 N N . SER A 1 199 ? 5.250 4.800 5.836 1.00 83.00 199 SER A N 1
ATOM 1514 C CA . SER A 1 199 ? 6.102 4.846 7.011 1.00 83.00 199 SER A CA 1
ATOM 1515 C C . SER A 1 199 ? 5.357 4.198 8.177 1.00 83.00 199 SER A C 1
ATOM 1517 O O . SER A 1 199 ? 4.236 4.608 8.493 1.00 83.00 199 SER A O 1
ATOM 1519 N N . PRO A 1 200 ? 5.943 3.186 8.839 1.00 69.94 200 PRO A N 1
ATOM 1520 C CA . PRO A 1 200 ? 5.393 2.689 10.086 1.00 69.94 200 PRO A CA 1
ATOM 1521 C C . PRO A 1 200 ? 5.375 3.837 11.090 1.00 69.94 200 PRO A C 1
ATOM 1523 O O . PRO A 1 200 ? 6.301 4.655 11.135 1.00 69.94 200 PRO A O 1
ATOM 1526 N N . ARG A 1 201 ? 4.308 3.907 11.883 1.00 65.94 201 ARG A N 1
ATOM 1527 C CA . ARG A 1 201 ? 4.258 4.856 12.988 1.00 65.94 201 ARG A CA 1
ATOM 1528 C C . ARG A 1 201 ? 5.352 4.473 14.006 1.00 65.94 201 ARG A C 1
ATOM 1530 O O . ARG A 1 201 ? 5.510 3.276 14.261 1.00 65.94 201 ARG A O 1
ATOM 1537 N N . PRO A 1 202 ? 6.142 5.440 14.509 1.00 49.78 202 PRO A N 1
ATOM 1538 C CA . PRO A 1 202 ? 7.133 5.185 15.553 1.00 49.78 202 PRO A CA 1
ATOM 1539 C C . PRO A 1 202 ? 6.497 4.701 16.859 1.00 49.78 202 PRO A C 1
ATOM 1541 O O . PRO A 1 202 ? 5.331 5.078 17.127 1.00 49.78 202 PRO A O 1
#

Sequence (202 aa):
MSSLAHRTLHDLRARYLALASYEDVGTVVHEGKEILSFHTEFHRASQRLTFSAREGDRMVCDLDSADLRVTRRQVADALTRSVPDDGELDMVLAALTGVTWGTAHTVPRLLFGRALVGNCVADAKAPSLLGRGLFDGEECHVVDLGPDWRGSIVAMGVESSALRRMACMTVETDTSTSHTATSLDDAWLARSGMVIRYSPRP

Secondary structure (DSSP, 8-state):
---HHHHHHHHHHHHHHH-SEEEEEEEEEETTEEEEEEEEEEEGGGTEEEEEEEETTEEEEEEEGGGTEEEE----SGGGGTS-SS--HHHHHHHHHTS-TTTTTHHHHHHHGGGS-S--GGG-SS-EEEEEEEETTEEEEEEE--GGGTT-EEEEETTT--EEEEEE-------------SSB-HHHHHTTSEEEEEEE--

Radius of gyration: 16.36 Å; chains: 1; bounding box: 46×45×40 Å